Protein AF-A0A1G9VQW6-F1 (afdb_monomer)

pLDDT: mean 75.38, std 19.2, range [33.94, 96.19]

Solvent-accessible surface area (backbone atoms only — not comparable to full-atom values): 11565 Å² total; per-residue (Å²): 140,82,89,89,83,82,88,72,84,64,69,66,56,57,60,52,52,58,56,52,51,59,59,48,49,62,52,51,50,53,51,49,52,55,50,53,56,49,62,76,72,54,89,66,71,91,70,84,70,79,67,91,62,80,73,70,85,75,58,88,52,90,78,67,45,82,85,75,51,53,71,69,56,52,53,50,50,52,51,50,52,50,52,42,47,73,73,64,58,76,59,64,46,75,56,96,86,42,77,42,49,60,87,77,50,49,72,67,57,51,49,50,32,59,30,64,84,12,71,71,6,45,58,43,43,19,48,52,53,48,54,50,47,39,62,74,57,68,73,44,70,92,44,49,66,60,46,53,54,50,50,52,51,51,53,51,55,50,12,54,75,66,74,63,60,70,58,72,67,56,55,53,20,50,53,49,31,52,53,52,51,53,54,54,46,56,53,53,69,74,73,111

Secondary structure (DSSP, 8-state):
--------TTHHHHHHHHHHHHHHHHHHHHHHHHHHHHHHH--------------------TT--TTTS-HHHHHHHHHHHHHHHHTT---EEEETTEEEEGGG--HHHHHHHHSTTSTTSHHHHHHHHHHHHHHHHTT-GGGHHHHHHHHHHHHHHHHHHHTS---HHHHHHHHHHHHHHHHHHHHHHTT-

Sequence (192 aa):
MVKGIESSPFSGLQNAAAKAEEAGRGKLDKLREKTLESASAAGSGDKVSLGGEKRAGDVYKAEATRAEMSPQFMLLRDLVAKTLTEQGATFSLSINGEQKGIEDLSLEEAQALVADDGYFGVDQTSQRIVDFAIGLAGNDPSKLDEILAGVERGFQEAAQAFGGSLPDISYKTYDAIREKLDQWVAGFEKQE

Radius of gyration: 37.44 Å; Cα contacts (8 Å, |Δi|>4): 79; chains: 1; bounding box: 38×76×126 Å

Mean predicted aligned error: 18.02 Å

Structure (mmCIF, N/CA/C/O backbone):
data_AF-A0A1G9VQW6-F1
#
_entry.id   AF-A0A1G9VQW6-F1
#
loop_
_atom_site.group_PDB
_atom_site.id
_atom_site.type_symbol
_atom_site.label_atom_id
_atom_site.label_alt_id
_atom_site.label_comp_id
_atom_site.label_asym_id
_atom_site.label_entity_id
_atom_site.label_seq_id
_atom_site.pdbx_PDB_ins_code
_atom_site.Cartn_x
_atom_site.Cartn_y
_atom_site.Cartn_z
_atom_site.occupancy
_atom_site.B_iso_or_equiv
_atom_site.auth_seq_id
_atom_site.auth_comp_id
_atom_site.auth_asym_id
_atom_site.auth_atom_id
_atom_site.pdbx_PDB_model_num
ATOM 1 N N . MET A 1 1 ? 8.575 56.985 -94.736 1.00 38.84 1 MET A N 1
ATOM 2 C CA . MET A 1 1 ? 9.944 56.424 -94.858 1.00 38.84 1 MET A CA 1
ATOM 3 C C . MET A 1 1 ? 10.173 55.622 -93.581 1.00 38.84 1 MET A C 1
ATOM 5 O O . MET A 1 1 ? 9.997 56.227 -92.543 1.00 38.84 1 MET A O 1
ATOM 9 N N . VAL A 1 2 ? 10.422 54.311 -93.492 1.00 33.94 2 VAL A N 1
ATOM 10 C CA . VAL A 1 2 ? 11.030 53.248 -94.329 1.00 33.94 2 VAL A CA 1
ATOM 11 C C . VAL A 1 2 ? 10.509 51.909 -93.719 1.00 33.94 2 VAL A C 1
ATOM 13 O O . VAL A 1 2 ? 10.410 51.836 -92.503 1.00 33.94 2 VAL A O 1
ATOM 16 N N . LYS A 1 3 ? 9.858 50.982 -94.441 1.00 36.81 3 LYS A N 1
ATOM 17 C CA . LYS A 1 3 ? 10.362 49.771 -95.147 1.00 36.81 3 LYS A CA 1
ATOM 18 C C . LYS A 1 3 ? 11.104 48.718 -94.276 1.00 36.81 3 LYS A C 1
ATOM 20 O O . LYS A 1 3 ? 12.215 48.983 -93.846 1.00 36.81 3 LYS A O 1
ATOM 25 N N . GLY A 1 4 ? 10.561 47.489 -94.222 1.00 42.47 4 GLY A N 1
ATOM 26 C CA . GLY A 1 4 ? 11.332 46.237 -94.389 1.00 42.47 4 GLY A CA 1
ATOM 27 C C . GLY A 1 4 ? 11.535 45.289 -93.189 1.00 42.47 4 GLY A C 1
ATOM 28 O O . GLY A 1 4 ? 11.648 45.741 -92.058 1.00 42.47 4 GLY A O 1
ATOM 29 N N . ILE A 1 5 ? 11.709 43.997 -93.537 1.00 40.19 5 ILE A N 1
ATOM 30 C CA . ILE A 1 5 ? 12.132 42.795 -92.765 1.00 40.19 5 ILE A CA 1
ATOM 31 C C . ILE A 1 5 ? 10.956 41.984 -92.173 1.00 40.19 5 ILE A C 1
ATOM 33 O O . ILE A 1 5 ? 10.416 42.314 -91.126 1.00 40.19 5 ILE A O 1
ATOM 37 N N . GLU A 1 6 ? 10.329 41.071 -92.924 1.00 43.78 6 GLU A N 1
ATOM 38 C CA . GLU A 1 6 ? 10.720 39.667 -93.214 1.00 43.78 6 GLU A CA 1
ATOM 39 C C . GLU A 1 6 ? 10.831 38.722 -91.997 1.00 43.78 6 GLU A C 1
ATOM 41 O O . GLU A 1 6 ? 11.604 38.933 -91.071 1.00 43.78 6 GLU A O 1
ATOM 46 N N . SER A 1 7 ? 10.027 37.648 -92.074 1.00 54.88 7 SER A N 1
ATOM 47 C CA . SER A 1 7 ? 10.194 36.306 -91.488 1.00 54.88 7 SER A CA 1
ATOM 48 C C . SER A 1 7 ? 10.826 36.197 -90.093 1.00 54.88 7 SER A C 1
ATOM 50 O O . SER A 1 7 ? 12.043 36.119 -89.952 1.00 54.88 7 SER A O 1
ATOM 52 N N . SER A 1 8 ? 9.991 36.049 -89.059 1.00 44.94 8 SER A N 1
ATOM 53 C CA . SER A 1 8 ? 10.435 35.643 -87.718 1.00 44.94 8 SER A CA 1
ATOM 54 C C . SER A 1 8 ? 10.012 34.195 -87.400 1.00 44.94 8 SER A C 1
ATOM 56 O O . SER A 1 8 ? 8.889 33.801 -87.722 1.00 44.94 8 SER A O 1
ATOM 58 N N . PRO A 1 9 ? 10.876 33.395 -86.746 1.00 49.34 9 PRO A N 1
ATOM 59 C CA . PRO A 1 9 ? 10.818 31.925 -86.638 1.00 49.34 9 PRO A CA 1
ATOM 60 C C . PRO A 1 9 ? 9.728 31.385 -85.687 1.00 49.34 9 PRO A C 1
ATOM 62 O O . PRO A 1 9 ? 9.765 30.234 -85.255 1.00 49.34 9 PRO A O 1
ATOM 65 N N . PHE A 1 10 ? 8.737 32.206 -85.347 1.00 46.91 10 PHE A N 1
ATOM 66 C CA . PHE A 1 10 ? 7.807 31.960 -84.244 1.00 46.91 10 PHE A CA 1
ATOM 67 C C . PHE A 1 10 ? 6.620 31.042 -84.581 1.00 46.91 10 PHE A C 1
ATOM 69 O O . PHE A 1 10 ? 5.964 30.545 -83.670 1.00 46.91 10 PHE A O 1
ATOM 76 N N . SER A 1 11 ? 6.367 30.752 -85.862 1.00 52.62 11 SER A N 1
ATOM 77 C CA . SER A 1 11 ? 5.287 29.834 -86.274 1.00 52.62 11 SER A CA 1
ATOM 78 C C . SER A 1 11 ? 5.635 28.351 -86.033 1.00 52.62 11 SER A C 1
ATOM 80 O O . SER A 1 11 ? 4.774 27.548 -85.674 1.00 52.62 11 SER A O 1
ATOM 82 N N . GLY A 1 12 ? 6.920 27.979 -86.125 1.00 50.66 12 GLY A N 1
ATOM 83 C CA . GLY A 1 12 ? 7.375 26.603 -85.873 1.00 50.66 12 GLY A CA 1
ATOM 84 C C . GLY A 1 12 ? 7.326 26.183 -84.396 1.00 50.66 12 GLY A C 1
ATOM 85 O O . GLY A 1 12 ? 7.173 25.000 -84.098 1.00 50.66 12 GLY A O 1
ATOM 86 N N . LEU A 1 13 ? 7.403 27.144 -83.469 1.00 47.50 13 LEU A N 1
ATOM 87 C CA . LEU A 1 13 ? 7.396 26.893 -82.022 1.00 47.50 13 LEU A CA 1
ATOM 88 C C . LEU A 1 13 ? 5.986 26.660 -81.453 1.00 47.50 13 LEU A C 1
ATOM 90 O O . LEU A 1 13 ? 5.838 25.871 -80.522 1.00 47.50 13 LEU A O 1
ATOM 94 N N . GLN A 1 14 ? 4.941 27.265 -82.031 1.00 49.09 14 GLN A N 1
ATOM 95 C CA . GLN A 1 14 ? 3.559 27.057 -81.565 1.00 49.09 14 GLN A CA 1
ATOM 96 C C . GLN A 1 14 ? 3.025 25.656 -81.905 1.00 49.09 14 GLN A C 1
ATOM 98 O O . GLN A 1 14 ? 2.376 25.028 -81.070 1.00 49.09 14 GLN A O 1
ATOM 103 N N . ASN A 1 15 ? 3.373 25.112 -83.076 1.00 55.84 15 ASN A N 1
ATOM 104 C CA . ASN A 1 15 ? 2.959 23.758 -83.466 1.00 55.84 15 ASN A CA 1
ATOM 105 C C . ASN A 1 15 ? 3.714 22.646 -82.712 1.00 55.84 15 ASN A C 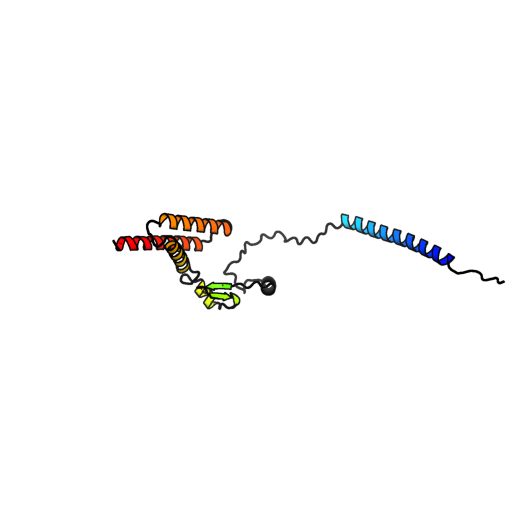1
ATOM 107 O O . ASN A 1 15 ? 3.168 21.563 -82.503 1.00 55.84 15 ASN A O 1
ATOM 111 N N . ALA A 1 16 ? 4.949 22.899 -82.262 1.00 51.94 16 ALA A N 1
ATOM 112 C CA . ALA A 1 16 ? 5.712 21.948 -81.449 1.00 51.94 16 ALA A CA 1
ATOM 113 C C . ALA A 1 16 ? 5.183 21.849 -80.004 1.00 51.94 16 ALA A C 1
ATOM 115 O O . ALA A 1 16 ? 5.136 20.753 -79.445 1.00 51.94 16 ALA A O 1
ATOM 116 N N . ALA A 1 17 ? 4.729 22.965 -79.420 1.00 51.84 17 ALA A N 1
ATOM 117 C CA . ALA A 1 17 ? 4.166 22.995 -78.068 1.00 51.84 17 ALA A CA 1
ATOM 118 C C . ALA A 1 17 ? 2.806 22.275 -77.979 1.00 51.84 17 ALA A C 1
ATOM 120 O O . ALA A 1 17 ? 2.582 21.500 -77.051 1.00 51.84 17 ALA A O 1
ATOM 121 N N . ALA A 1 18 ? 1.937 22.439 -78.985 1.00 55.50 18 ALA A N 1
ATOM 122 C CA . ALA A 1 18 ? 0.648 21.744 -79.047 1.00 55.50 18 ALA A CA 1
ATOM 123 C C . ALA A 1 18 ? 0.805 20.213 -79.176 1.00 55.50 18 ALA A C 1
ATOM 125 O O . ALA A 1 18 ? 0.090 19.452 -78.526 1.00 55.50 18 ALA A O 1
ATOM 126 N N . LYS A 1 19 ? 1.801 19.749 -79.947 1.00 55.16 19 LYS A N 1
ATOM 127 C CA . LYS A 1 19 ? 2.089 18.315 -80.132 1.00 55.16 19 LYS A CA 1
ATOM 128 C C . LYS A 1 19 ? 2.752 17.665 -78.903 1.00 55.16 19 LYS A C 1
ATOM 130 O O . LYS A 1 19 ? 2.635 16.456 -78.709 1.00 55.16 19 LYS A O 1
ATOM 135 N N . ALA A 1 20 ? 3.428 18.454 -78.063 1.00 53.22 20 ALA A N 1
ATOM 136 C CA . ALA A 1 20 ? 4.019 17.996 -76.803 1.00 53.22 20 ALA A CA 1
ATOM 137 C C . ALA A 1 20 ? 2.983 17.875 -75.661 1.00 53.22 20 ALA A C 1
ATOM 139 O O . ALA A 1 20 ? 3.094 16.966 -74.838 1.00 53.22 20 ALA A O 1
ATOM 140 N N . GLU A 1 21 ? 1.946 18.722 -75.644 1.00 52.06 21 GLU A N 1
ATOM 141 C CA . GLU A 1 21 ? 0.818 18.638 -74.694 1.00 52.06 21 GLU A CA 1
ATOM 142 C C . GLU A 1 21 ? -0.062 17.392 -74.921 1.00 52.06 21 GLU A C 1
ATOM 144 O O . GLU A 1 21 ? -0.434 16.709 -73.963 1.00 52.06 21 GLU A O 1
ATOM 149 N N . GLU A 1 22 ? -0.361 17.046 -76.178 1.00 54.56 22 GLU A N 1
ATOM 150 C CA . GLU A 1 22 ? -1.188 15.876 -76.523 1.00 54.56 22 GLU A CA 1
ATOM 151 C C . GLU A 1 22 ? -0.470 14.548 -76.202 1.00 54.56 22 GLU A C 1
ATOM 153 O O . GLU A 1 22 ? -1.056 13.626 -75.628 1.00 54.56 22 GLU A O 1
ATOM 158 N N . ALA A 1 23 ? 0.841 14.480 -76.470 1.00 54.44 23 ALA A N 1
ATOM 159 C CA . ALA A 1 23 ? 1.678 13.329 -76.125 1.00 54.44 23 ALA A CA 1
ATOM 160 C C . ALA A 1 23 ? 1.899 13.173 -74.605 1.00 54.44 23 ALA A C 1
ATOM 162 O O . ALA A 1 23 ? 2.101 12.054 -74.123 1.00 54.44 23 ALA A O 1
ATOM 163 N N . GLY A 1 24 ? 1.845 14.271 -73.840 1.00 55.22 24 GLY A N 1
ATOM 164 C CA . GLY A 1 24 ? 1.932 14.269 -72.377 1.00 55.22 24 GLY A CA 1
ATOM 165 C C . GLY A 1 24 ? 0.657 13.760 -71.699 1.00 55.22 24 GLY A C 1
ATOM 166 O O . GLY A 1 24 ? 0.738 12.919 -70.799 1.00 55.22 24 GLY A O 1
ATOM 167 N N . ARG A 1 25 ? -0.523 14.190 -72.171 1.00 56.72 25 ARG A N 1
ATOM 168 C CA . ARG A 1 25 ? -1.828 13.755 -71.634 1.00 56.72 25 ARG A CA 1
ATOM 169 C C . ARG A 1 25 ? -2.080 12.258 -71.828 1.00 56.72 25 ARG A C 1
ATOM 171 O O . ARG A 1 25 ? -2.400 11.575 -70.860 1.00 56.72 25 ARG A O 1
ATOM 178 N N . GLY A 1 26 ? -1.816 11.711 -73.018 1.00 58.28 26 GLY A N 1
ATOM 179 C CA . GLY A 1 26 ? -1.997 10.272 -73.275 1.00 58.28 26 GLY A CA 1
ATOM 180 C C . GLY A 1 26 ? -1.055 9.364 -72.467 1.00 58.28 26 GLY A C 1
ATOM 181 O O . GLY A 1 26 ? -1.370 8.203 -72.207 1.00 58.28 26 GLY A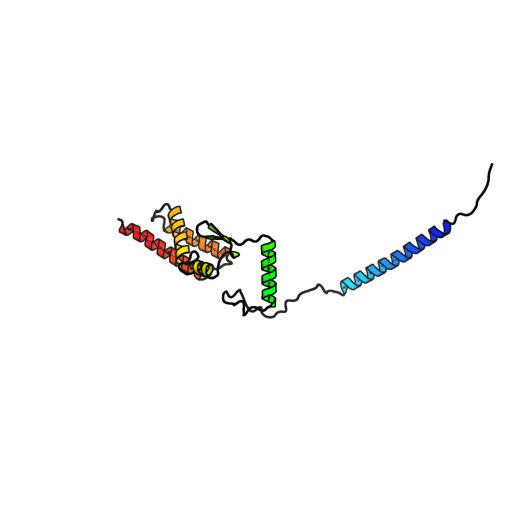 O 1
ATOM 182 N N . LYS A 1 27 ? 0.102 9.885 -72.037 1.00 60.03 27 LYS A N 1
ATOM 183 C CA . LYS A 1 27 ? 1.057 9.161 -71.184 1.00 60.03 27 LYS A CA 1
ATOM 184 C C . LYS A 1 27 ? 0.643 9.206 -69.710 1.00 60.03 27 LYS A C 1
ATOM 186 O O . LYS A 1 27 ? 0.847 8.221 -69.006 1.00 60.03 27 LYS A O 1
ATOM 191 N N . LEU A 1 28 ? 0.027 10.306 -69.271 1.00 52.75 28 LEU A N 1
ATOM 192 C CA . LEU A 1 28 ? -0.488 10.483 -67.913 1.00 52.75 28 LEU A CA 1
ATOM 193 C C . LEU A 1 28 ? -1.784 9.688 -67.672 1.00 52.75 28 LEU A C 1
ATOM 195 O O . LEU A 1 28 ? -1.921 9.082 -66.612 1.00 52.75 28 LEU A O 1
ATOM 199 N N . ASP A 1 29 ? -2.672 9.598 -68.668 1.00 61.00 29 ASP A N 1
ATOM 200 C CA . ASP A 1 29 ? -3.884 8.767 -68.586 1.00 61.00 29 ASP A CA 1
ATOM 201 C C . ASP A 1 29 ? -3.557 7.267 -68.596 1.00 61.00 29 ASP A C 1
ATOM 203 O O . ASP A 1 29 ? -4.087 6.528 -67.770 1.00 61.00 29 ASP A O 1
ATOM 207 N N . LYS A 1 30 ? -2.580 6.818 -69.401 1.00 60.56 30 LYS A N 1
ATOM 208 C CA . LYS A 1 30 ? -2.079 5.428 -69.344 1.00 60.56 30 LYS A CA 1
ATOM 209 C C . LYS A 1 30 ? -1.378 5.091 -68.025 1.00 60.56 30 LYS A C 1
ATOM 211 O O . LYS A 1 30 ? -1.426 3.949 -67.577 1.00 60.56 30 LYS A O 1
ATOM 216 N N . LEU A 1 31 ? -0.719 6.067 -67.394 1.00 57.22 31 LEU A N 1
ATOM 217 C CA . LEU A 1 31 ? -0.150 5.918 -66.050 1.00 57.22 31 LEU A CA 1
ATOM 218 C C . LEU A 1 31 ? -1.255 5.829 -64.988 1.00 57.22 31 LEU A C 1
ATOM 220 O O . LEU A 1 31 ? -1.147 4.999 -64.089 1.00 57.22 31 LEU A O 1
ATOM 224 N N . ARG A 1 32 ? -2.336 6.607 -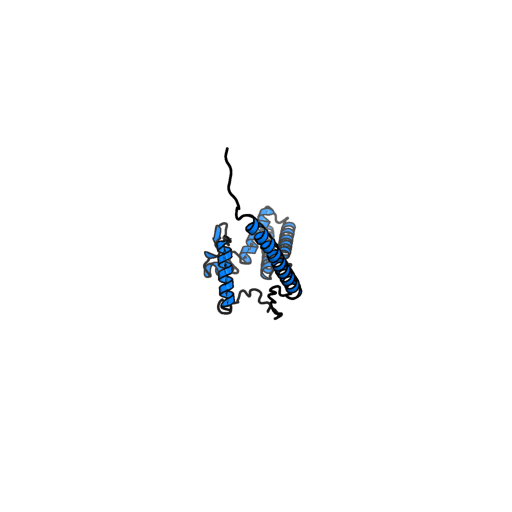65.110 1.00 55.31 32 ARG A N 1
ATOM 225 C CA . ARG A 1 32 ? -3.503 6.551 -64.214 1.00 55.31 32 ARG A CA 1
ATOM 226 C C . ARG A 1 32 ? -4.305 5.258 -64.351 1.00 55.31 32 ARG A C 1
ATOM 228 O O . ARG A 1 32 ? -4.640 4.671 -63.329 1.00 55.31 32 ARG A O 1
ATOM 235 N N . GLU A 1 33 ? -4.544 4.784 -65.570 1.00 55.88 33 GLU A N 1
ATOM 236 C CA . GLU A 1 33 ? -5.245 3.521 -65.840 1.00 55.88 33 GLU A CA 1
ATOM 237 C C . GLU A 1 33 ? -4.439 2.320 -65.317 1.00 55.88 33 GLU A C 1
ATOM 239 O O . GLU A 1 33 ? -4.964 1.503 -64.563 1.00 55.88 33 GLU A O 1
ATOM 244 N N . LYS A 1 34 ? -3.115 2.307 -65.546 1.00 55.97 34 LYS A N 1
ATOM 245 C CA . LYS A 1 34 ? -2.203 1.305 -64.967 1.00 55.97 34 LYS A CA 1
ATOM 246 C C . LYS A 1 34 ? -2.151 1.358 -63.434 1.00 55.97 34 LYS A C 1
ATOM 248 O O . LYS A 1 34 ? -1.974 0.324 -62.795 1.00 55.97 34 LYS A O 1
ATOM 253 N N . THR A 1 35 ? -2.313 2.538 -62.829 1.00 49.19 35 THR A N 1
ATOM 254 C CA . THR A 1 35 ? -2.357 2.701 -61.361 1.00 49.19 35 THR A CA 1
ATOM 255 C C . THR A 1 35 ? -3.708 2.260 -60.777 1.00 49.19 35 THR A C 1
ATOM 257 O O . THR A 1 35 ? -3.740 1.732 -59.669 1.00 49.19 35 THR A O 1
ATOM 260 N N . LEU A 1 36 ? -4.810 2.400 -61.524 1.00 49.69 36 LEU A N 1
ATOM 261 C CA . LEU A 1 36 ? -6.155 1.974 -61.113 1.00 49.69 36 LEU A CA 1
ATOM 262 C C . LEU A 1 36 ? -6.383 0.460 -61.271 1.00 49.69 36 LEU A C 1
ATOM 264 O O . LEU A 1 36 ? -6.957 -0.148 -60.369 1.00 49.69 36 LEU A O 1
ATOM 268 N N . GLU A 1 37 ? -5.867 -0.184 -62.325 1.00 46.97 37 GLU A N 1
ATOM 269 C CA . GLU A 1 37 ? -5.892 -1.656 -62.430 1.00 46.97 37 GLU A CA 1
ATOM 270 C C . GLU A 1 37 ? -5.018 -2.315 -61.348 1.00 46.97 37 GLU A C 1
ATOM 272 O O . GLU A 1 37 ? -5.449 -3.267 -60.692 1.00 46.97 37 GLU A O 1
ATOM 277 N N . SER A 1 38 ? -3.836 -1.749 -61.068 1.00 46.53 38 SER A N 1
ATOM 278 C CA . SER A 1 38 ? -2.921 -2.252 -60.027 1.00 46.53 38 SER A CA 1
ATOM 279 C C . SER A 1 38 ? -3.463 -2.069 -58.602 1.00 46.53 38 SER A C 1
ATOM 281 O O . SER A 1 38 ? -3.099 -2.832 -57.711 1.00 46.53 38 SER A O 1
ATOM 28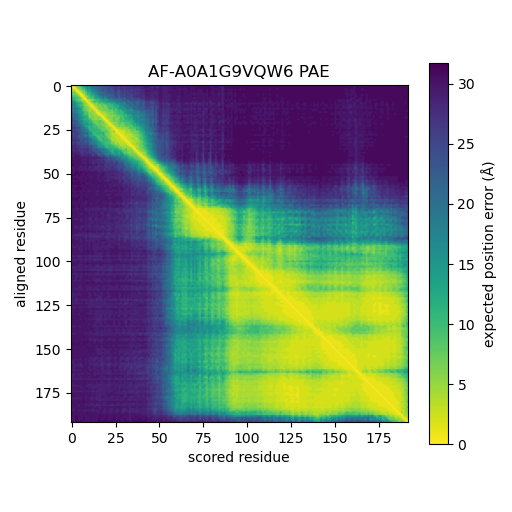3 N N . ALA A 1 39 ? -4.362 -1.103 -58.380 1.00 46.06 39 ALA A N 1
ATOM 284 C CA . ALA A 1 39 ? -5.027 -0.887 -57.092 1.00 46.06 39 ALA A CA 1
ATOM 285 C C . ALA A 1 39 ? -6.171 -1.885 -56.821 1.00 46.06 39 ALA A C 1
ATOM 287 O O . ALA A 1 39 ? -6.537 -2.085 -55.666 1.00 46.06 39 ALA A O 1
ATOM 288 N N . SER A 1 40 ? -6.710 -2.545 -57.855 1.00 43.38 40 SER A N 1
ATOM 289 C CA . SER A 1 40 ? -7.757 -3.572 -57.702 1.00 43.38 40 SER A CA 1
ATOM 290 C C . SER A 1 40 ? -7.224 -5.013 -57.672 1.00 43.38 40 SER A C 1
ATOM 292 O O . SER A 1 40 ? -7.941 -5.914 -57.242 1.00 43.38 40 SER A O 1
ATOM 294 N N . ALA A 1 41 ? -5.95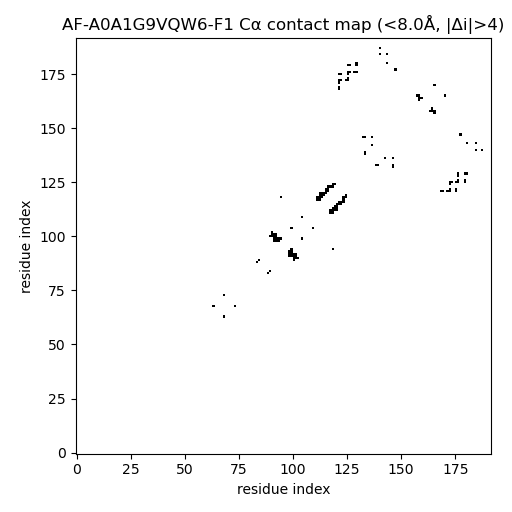7 -5.231 -58.051 1.00 49.03 41 ALA A N 1
ATOM 295 C CA . ALA A 1 41 ? -5.300 -6.543 -58.021 1.00 49.03 41 ALA A CA 1
ATOM 296 C C . ALA A 1 41 ? -4.219 -6.696 -56.928 1.00 49.03 41 ALA A C 1
ATOM 298 O O . ALA A 1 41 ? -3.785 -7.813 -56.655 1.00 49.03 41 ALA A O 1
ATOM 299 N N . ALA A 1 42 ? -3.804 -5.615 -56.258 1.00 44.66 42 ALA A N 1
ATOM 300 C CA . ALA A 1 42 ? -2.849 -5.663 -55.150 1.00 44.66 42 ALA A CA 1
ATOM 301 C C . ALA A 1 42 ? -3.532 -5.332 -53.817 1.00 44.66 42 ALA A C 1
ATOM 303 O O . ALA A 1 42 ? -3.233 -4.339 -53.156 1.00 44.66 42 ALA A O 1
ATOM 304 N N . GLY A 1 43 ? -4.431 -6.217 -53.387 1.00 48.03 43 GLY A N 1
ATOM 305 C CA . GLY A 1 43 ? -4.852 -6.321 -51.990 1.00 48.03 43 GLY A CA 1
ATOM 306 C C . GLY A 1 43 ? -3.718 -6.862 -51.117 1.00 48.03 43 GLY A C 1
ATOM 307 O O . GLY A 1 43 ? -3.864 -7.905 -50.494 1.00 48.03 43 GLY A O 1
ATOM 308 N N . SER A 1 44 ? -2.579 -6.176 -51.092 1.00 56.53 44 SER A N 1
ATOM 309 C CA . SER A 1 44 ? -1.478 -6.438 -50.170 1.00 56.53 44 SER A CA 1
ATOM 310 C C . SER A 1 44 ? -1.251 -5.178 -49.352 1.00 56.53 44 SER A C 1
ATOM 312 O O . SER A 1 44 ? -0.222 -4.517 -49.454 1.00 56.53 44 SER A O 1
ATOM 314 N N . GLY A 1 45 ? -2.247 -4.835 -48.532 1.00 42.50 45 GLY A N 1
ATOM 315 C CA . GLY A 1 45 ? -1.919 -4.137 -47.296 1.00 42.50 45 GLY A CA 1
ATOM 316 C C . GLY A 1 45 ? -0.896 -5.001 -46.569 1.00 42.50 45 GLY A C 1
ATOM 317 O O . GLY A 1 45 ? -1.077 -6.219 -46.517 1.00 42.50 45 GLY A O 1
ATOM 318 N N . ASP A 1 46 ? 0.184 -4.394 -46.088 1.00 45.75 46 ASP A N 1
ATOM 319 C CA . ASP A 1 46 ? 1.179 -5.064 -45.257 1.00 45.75 46 ASP A CA 1
ATOM 320 C C . ASP A 1 46 ? 0.493 -5.524 -43.966 1.00 45.75 46 ASP A C 1
ATOM 322 O O . ASP A 1 46 ? 0.404 -4.818 -42.962 1.00 45.75 46 ASP A O 1
ATOM 326 N N . LYS A 1 47 ? -0.158 -6.683 -44.048 1.00 49.31 47 LYS A N 1
ATOM 327 C CA . LYS A 1 47 ? -0.781 -7.341 -42.919 1.00 49.31 47 LYS A CA 1
ATOM 328 C C . LYS A 1 47 ? 0.318 -8.168 -42.294 1.00 49.31 47 LYS A C 1
ATOM 330 O O . LYS A 1 47 ? 0.547 -9.308 -42.692 1.00 49.31 47 LYS A O 1
ATOM 335 N N . VAL A 1 48 ? 0.960 -7.597 -41.283 1.00 56.28 48 VAL A N 1
ATOM 336 C CA . VAL A 1 48 ? 1.699 -8.380 -40.297 1.00 56.28 48 VAL A CA 1
ATOM 337 C C . VAL A 1 48 ? 0.704 -9.299 -39.591 1.00 56.28 48 VAL A C 1
ATOM 339 O O . VAL A 1 48 ? 0.061 -8.956 -38.602 1.00 56.28 48 VAL A O 1
ATOM 342 N N . SER A 1 49 ? 0.499 -10.480 -40.164 1.00 57.38 49 SER A N 1
ATOM 343 C CA . SER A 1 49 ? -0.255 -11.534 -39.511 1.00 57.38 49 SER A CA 1
ATOM 344 C C . SER A 1 49 ? 0.635 -12.078 -38.402 1.00 57.38 49 SER A C 1
ATOM 346 O O . SER A 1 49 ? 1.565 -12.837 -38.667 1.00 57.38 49 SER A O 1
ATOM 348 N N . LEU A 1 50 ? 0.358 -11.691 -37.155 1.00 53.59 50 LEU A N 1
ATOM 349 C CA . LEU A 1 50 ? 0.819 -12.451 -35.998 1.00 53.59 50 LEU A CA 1
ATOM 350 C C . LEU A 1 50 ? 0.115 -13.804 -36.096 1.00 53.59 50 LEU A C 1
ATOM 352 O O . LEU A 1 50 ? -1.058 -13.926 -35.744 1.00 53.59 50 LEU A O 1
ATOM 356 N N . GLY A 1 51 ? 0.803 -14.765 -36.718 1.00 46.47 51 GLY A N 1
ATOM 357 C CA . GLY A 1 51 ? 0.328 -16.126 -36.904 1.00 46.47 51 GLY A CA 1
ATOM 358 C C . GLY A 1 51 ? -0.265 -16.646 -35.603 1.00 46.47 51 GLY A C 1
ATOM 359 O O . GLY A 1 51 ? 0.254 -16.364 -34.524 1.00 46.47 51 GLY A O 1
ATOM 360 N N . GLY A 1 52 ? -1.390 -17.351 -35.726 1.00 55.00 52 GLY A N 1
ATOM 361 C CA . GLY A 1 52 ? -2.128 -17.957 -34.625 1.00 55.00 52 GLY A CA 1
ATOM 362 C C . GLY A 1 52 ? -1.365 -19.105 -33.975 1.00 55.00 52 GLY A C 1
ATOM 363 O O . GLY A 1 52 ? -1.859 -20.226 -33.920 1.00 55.00 52 GLY A O 1
ATOM 364 N N . GLU A 1 53 ? -0.172 -18.830 -33.468 1.00 54.19 53 GLU A N 1
ATOM 365 C CA . GLU A 1 53 ? 0.371 -19.594 -32.370 1.00 54.19 53 GLU A CA 1
ATOM 366 C C . GLU A 1 53 ? -0.359 -19.103 -31.127 1.00 54.19 53 GLU A C 1
ATOM 368 O O . GLU A 1 53 ? -0.497 -17.895 -30.903 1.00 54.19 53 GLU A O 1
ATOM 373 N N . LYS A 1 54 ? -0.920 -20.038 -30.355 1.00 49.41 54 LYS A N 1
ATOM 374 C CA . LYS A 1 54 ? -1.501 -19.715 -29.055 1.00 49.41 54 LYS A CA 1
ATOM 375 C C . LYS A 1 54 ? -0.432 -18.929 -28.317 1.00 49.41 54 LYS A C 1
ATOM 377 O O . LYS A 1 54 ? 0.609 -19.498 -28.008 1.00 49.41 54 LYS A O 1
ATOM 382 N N . ARG A 1 55 ? -0.672 -17.634 -28.085 1.00 49.81 55 ARG A N 1
ATOM 383 C CA . ARG A 1 55 ? 0.161 -16.856 -27.178 1.00 49.81 55 ARG A CA 1
ATOM 384 C C . ARG A 1 55 ? 0.170 -17.673 -25.904 1.00 49.81 55 ARG A C 1
ATOM 386 O O . ARG A 1 55 ? -0.879 -17.818 -25.271 1.00 49.81 55 ARG A O 1
ATOM 393 N N . ALA A 1 56 ? 1.310 -18.291 -25.598 1.00 46.81 56 ALA A N 1
ATOM 394 C CA . ALA A 1 56 ? 1.554 -18.740 -24.251 1.00 46.81 56 ALA A CA 1
ATOM 395 C C . ALA A 1 56 ? 1.163 -17.542 -23.394 1.00 46.81 56 ALA A C 1
ATOM 397 O O . ALA A 1 56 ? 1.515 -16.402 -23.718 1.00 46.81 56 ALA A O 1
ATOM 398 N N . GLY A 1 57 ? 0.302 -17.780 -22.411 1.00 45.66 57 GLY A N 1
ATOM 399 C CA . GLY A 1 57 ? -0.065 -16.785 -21.420 1.00 45.66 57 GLY A CA 1
ATOM 400 C C . GLY A 1 57 ? 1.149 -16.462 -20.558 1.00 45.66 57 GLY A C 1
ATOM 401 O O . GLY A 1 57 ? 1.088 -16.585 -19.344 1.00 45.66 57 GLY A O 1
ATOM 402 N N . ASP A 1 58 ? 2.257 -16.072 -21.180 1.00 50.41 58 ASP A N 1
ATOM 403 C CA . ASP A 1 58 ? 3.386 -15.420 -20.562 1.00 50.41 58 ASP A CA 1
ATOM 404 C C . ASP A 1 58 ? 2.966 -13.960 -20.381 1.00 50.41 58 ASP A C 1
ATOM 406 O O . ASP A 1 58 ? 3.484 -13.014 -20.970 1.00 50.41 58 ASP A O 1
ATOM 410 N N . VAL A 1 59 ? 1.943 -13.804 -19.538 1.00 44.84 59 VAL A N 1
ATOM 411 C CA . VAL A 1 59 ? 1.876 -12.694 -18.596 1.00 44.84 59 VAL A CA 1
ATOM 412 C C . VAL A 1 59 ? 3.270 -12.581 -17.982 1.00 44.84 59 VAL A C 1
ATOM 414 O O . VAL A 1 59 ? 3.912 -13.612 -17.770 1.00 44.84 59 VAL A O 1
ATOM 417 N N . TYR A 1 60 ? 3.749 -11.361 -17.728 1.00 46.12 60 TYR A N 1
ATOM 418 C CA . TYR A 1 60 ? 4.980 -11.146 -16.968 1.00 46.12 60 TYR A CA 1
ATOM 419 C C . TYR A 1 60 ? 4.987 -12.075 -15.747 1.00 46.12 60 TYR A C 1
ATOM 421 O O . TYR A 1 60 ? 4.273 -11.841 -14.776 1.00 46.12 60 TYR A O 1
ATOM 429 N N . LYS A 1 61 ? 5.766 -13.157 -15.819 1.00 48.38 61 LYS A N 1
ATOM 430 C CA . LYS A 1 61 ? 6.079 -13.978 -14.660 1.00 48.38 61 LYS A CA 1
ATOM 431 C C . LYS A 1 61 ? 7.166 -13.202 -13.952 1.00 48.38 61 LYS A C 1
ATOM 433 O O . LYS A 1 61 ? 8.227 -12.985 -14.533 1.00 48.38 61 LYS A O 1
ATOM 438 N N . ALA A 1 62 ? 6.878 -12.713 -12.752 1.00 51.16 62 ALA A N 1
ATOM 439 C CA . ALA A 1 62 ? 7.832 -11.935 -11.965 1.00 51.16 62 ALA A CA 1
ATOM 440 C C . ALA A 1 62 ? 9.153 -12.704 -11.741 1.00 51.16 62 ALA A C 1
ATOM 442 O O . ALA A 1 62 ? 10.199 -12.090 -11.551 1.00 51.16 62 ALA A O 1
ATOM 443 N N . GLU A 1 63 ? 9.113 -14.037 -11.845 1.00 53.09 63 GLU A N 1
ATOM 444 C CA . GLU A 1 63 ? 10.273 -14.929 -11.790 1.00 53.09 63 GLU A CA 1
ATOM 445 C C . GLU A 1 63 ? 11.009 -15.169 -13.122 1.00 53.09 63 GLU A C 1
ATOM 447 O O . GLU A 1 63 ? 12.055 -15.814 -13.097 1.00 53.09 63 GLU A O 1
ATOM 452 N N . ALA A 1 64 ? 10.530 -14.664 -14.268 1.00 57.56 64 ALA A N 1
ATOM 453 C CA . ALA A 1 64 ? 11.243 -14.817 -15.538 1.00 57.56 64 ALA A CA 1
ATOM 454 C C . ALA A 1 64 ? 12.574 -14.063 -15.466 1.00 57.56 64 ALA A C 1
ATOM 456 O O . ALA A 1 64 ? 12.644 -12.830 -15.548 1.00 57.56 64 ALA A O 1
ATOM 457 N N . THR A 1 65 ? 13.654 -14.812 -15.284 1.00 59.72 65 THR A N 1
ATOM 458 C CA . THR A 1 65 ? 14.974 -14.216 -15.122 1.00 59.72 65 THR A CA 1
ATOM 459 C C . THR A 1 65 ? 15.420 -13.605 -16.447 1.00 59.72 65 THR A C 1
ATOM 461 O O . THR A 1 65 ? 15.080 -14.075 -17.533 1.00 59.72 65 THR A O 1
ATOM 464 N N . ARG A 1 66 ? 16.253 -12.559 -16.391 1.00 60.72 66 ARG A N 1
ATOM 465 C CA . ARG A 1 66 ? 16.867 -11.950 -17.588 1.00 60.72 66 ARG A CA 1
ATOM 466 C C . ARG A 1 66 ? 17.555 -12.980 -18.500 1.00 60.72 66 ARG A C 1
ATOM 468 O O . ARG A 1 66 ? 17.689 -12.731 -19.692 1.00 60.72 66 ARG A O 1
ATOM 475 N N . ALA A 1 67 ? 17.976 -14.112 -17.936 1.00 62.44 67 ALA A N 1
ATOM 476 C CA . ALA A 1 67 ? 18.592 -15.228 -18.641 1.00 62.44 67 ALA A CA 1
ATOM 477 C C . ALA A 1 67 ? 17.600 -16.077 -19.463 1.00 62.44 67 ALA A C 1
ATOM 479 O O . ALA A 1 67 ? 18.005 -16.674 -20.457 1.00 62.44 67 ALA A O 1
ATOM 480 N N . GLU A 1 68 ? 16.322 -16.122 -19.084 1.00 65.88 68 GLU A N 1
ATOM 481 C CA . GLU A 1 68 ? 15.268 -16.870 -19.791 1.00 65.88 68 GLU A CA 1
ATOM 482 C C . GLU A 1 68 ? 14.633 -16.056 -20.928 1.00 65.88 68 GLU A C 1
ATOM 484 O O . GLU A 1 68 ? 13.995 -16.607 -21.826 1.00 65.88 68 GLU A O 1
ATOM 489 N N . MET A 1 69 ? 14.822 -14.735 -20.922 1.00 73.94 69 MET A N 1
ATOM 490 C CA . MET A 1 69 ? 14.295 -13.848 -21.953 1.00 73.94 69 MET A CA 1
ATOM 491 C C . MET A 1 69 ? 15.160 -13.880 -23.217 1.00 73.94 69 MET A C 1
ATOM 493 O O . MET A 1 69 ? 16.374 -13.690 -23.180 1.00 73.94 69 MET A O 1
ATOM 497 N N . SER A 1 70 ? 14.522 -14.079 -24.374 1.00 80.62 70 SER A N 1
ATOM 498 C CA . SER A 1 70 ? 15.234 -14.111 -25.658 1.00 80.62 70 SER A CA 1
ATOM 499 C C . SER A 1 70 ? 16.002 -12.797 -25.937 1.00 80.62 70 SER A C 1
ATOM 501 O O . SER A 1 70 ? 15.503 -11.715 -25.610 1.00 80.62 70 SER A O 1
ATOM 503 N N . PRO A 1 71 ? 17.169 -12.838 -26.613 1.00 84.00 71 PRO A N 1
ATOM 504 C CA . PRO A 1 71 ? 17.967 -11.636 -26.897 1.00 84.00 71 PRO A CA 1
ATOM 505 C C . PRO A 1 71 ? 17.201 -10.538 -27.657 1.00 84.00 71 PRO A C 1
ATOM 507 O O . PRO A 1 71 ? 17.401 -9.349 -27.423 1.00 84.00 71 PRO A O 1
ATOM 510 N N . GLN A 1 72 ? 16.283 -10.944 -28.537 1.00 83.44 72 GLN A N 1
ATOM 511 C CA . GLN A 1 72 ? 15.393 -10.055 -29.289 1.00 83.44 72 GLN A CA 1
ATOM 512 C C . GLN A 1 72 ? 14.381 -9.318 -28.397 1.00 83.44 72 GLN A C 1
ATOM 514 O O . GLN A 1 72 ? 14.164 -8.121 -28.581 1.00 83.44 72 GLN A O 1
ATOM 519 N N . PHE A 1 73 ? 13.842 -9.986 -27.372 1.00 84.12 73 PHE A N 1
ATOM 520 C CA . PHE A 1 73 ? 12.986 -9.340 -26.376 1.00 84.12 73 PHE A CA 1
ATOM 521 C C . PHE A 1 73 ? 13.767 -8.332 -25.528 1.00 84.12 73 PHE A C 1
ATOM 523 O O . PHE A 1 73 ? 13.282 -7.233 -25.278 1.00 84.12 73 PHE A O 1
ATOM 530 N N . MET A 1 74 ? 14.997 -8.672 -25.134 1.00 83.94 74 MET A N 1
ATOM 531 C CA . MET A 1 74 ? 15.856 -7.773 -24.359 1.00 83.94 74 MET A CA 1
ATOM 532 C C . MET A 1 74 ? 16.168 -6.478 -25.115 1.00 83.94 74 MET A C 1
ATOM 534 O O . MET A 1 74 ? 16.041 -5.399 -24.543 1.00 83.94 74 MET A O 1
ATOM 538 N N . LEU A 1 75 ? 16.492 -6.573 -26.409 1.00 89.19 75 LEU A N 1
ATOM 539 C CA . LEU A 1 75 ? 16.714 -5.402 -27.260 1.00 89.19 75 LEU A CA 1
ATOM 540 C C . LEU A 1 75 ? 15.455 -4.534 -27.378 1.00 89.19 75 LEU A C 1
ATOM 542 O O . LEU A 1 75 ? 15.537 -3.314 -27.243 1.00 89.19 75 LEU A O 1
ATOM 546 N N . LEU A 1 76 ? 14.296 -5.157 -27.620 1.00 91.06 76 LEU A N 1
ATOM 547 C CA . LEU A 1 76 ? 13.021 -4.445 -27.710 1.00 91.06 76 LEU A CA 1
ATOM 548 C C . LEU A 1 76 ? 12.697 -3.731 -26.395 1.00 91.06 76 LEU A C 1
ATOM 550 O O . LEU A 1 76 ? 12.357 -2.553 -26.408 1.00 91.06 76 LEU A O 1
ATOM 554 N N . ARG A 1 77 ? 12.839 -4.426 -25.263 1.00 86.75 77 ARG A N 1
ATOM 555 C CA . ARG A 1 77 ? 12.608 -3.874 -23.926 1.00 86.75 77 ARG A CA 1
ATOM 556 C C . ARG A 1 77 ? 13.519 -2.683 -23.657 1.00 86.75 77 ARG A C 1
ATOM 558 O O . ARG A 1 77 ? 13.035 -1.660 -23.190 1.00 86.75 77 ARG A O 1
ATOM 565 N N . ASP A 1 78 ? 14.808 -2.803 -23.964 1.00 87.25 78 ASP A N 1
ATOM 566 C CA . ASP A 1 78 ? 15.783 -1.742 -23.712 1.00 87.25 78 ASP A CA 1
ATOM 567 C C . ASP A 1 78 ? 15.526 -0.524 -24.621 1.00 87.25 78 ASP A C 1
ATOM 569 O O . ASP A 1 78 ? 15.619 0.613 -24.157 1.00 87.25 78 ASP A O 1
ATOM 573 N N . LEU A 1 79 ? 15.120 -0.734 -25.881 1.00 90.56 79 LEU A N 1
ATOM 574 C CA . LEU A 1 79 ? 14.692 0.347 -26.775 1.00 90.56 79 LEU A CA 1
ATOM 575 C C . LEU A 1 79 ? 13.434 1.042 -26.246 1.00 90.56 79 LEU A C 1
ATOM 577 O O . LEU A 1 79 ? 13.408 2.265 -26.165 1.00 90.56 79 LEU A O 1
ATOM 581 N N . VAL A 1 80 ? 12.406 0.278 -25.868 1.00 88.62 80 VAL A N 1
ATOM 582 C CA . VAL A 1 80 ? 11.149 0.831 -25.345 1.00 88.62 80 VAL A CA 1
ATOM 583 C C . VAL A 1 80 ? 11.405 1.599 -24.053 1.00 88.62 80 VAL A C 1
ATOM 585 O O . VAL A 1 80 ? 11.000 2.754 -23.955 1.00 88.62 80 VAL A O 1
ATOM 588 N N . ALA A 1 81 ? 12.138 1.011 -23.105 1.00 83.12 81 ALA A N 1
ATOM 589 C CA . ALA A 1 81 ? 12.518 1.672 -21.861 1.00 83.12 81 ALA A CA 1
ATOM 590 C C . ALA A 1 81 ? 13.243 2.993 -22.148 1.00 83.12 81 ALA A C 1
ATOM 592 O O . ALA A 1 81 ? 12.817 4.038 -21.666 1.00 83.12 81 ALA A O 1
ATOM 593 N N . LYS A 1 82 ? 14.249 2.975 -23.032 1.00 84.75 82 LYS A N 1
ATOM 594 C CA . LYS A 1 82 ? 14.970 4.183 -23.444 1.00 84.75 82 LYS A CA 1
ATOM 595 C C . LYS A 1 82 ? 14.046 5.229 -24.071 1.00 84.75 82 LYS A C 1
ATOM 597 O O . LYS A 1 82 ? 14.144 6.395 -23.714 1.00 84.75 82 LYS A O 1
ATOM 602 N N . THR A 1 83 ? 13.134 4.835 -24.961 1.00 88.62 83 THR A N 1
ATOM 603 C CA . THR A 1 83 ? 12.205 5.780 -25.607 1.00 88.62 83 THR A CA 1
ATOM 604 C C . THR A 1 83 ? 11.224 6.405 -24.618 1.00 88.62 83 THR A C 1
ATOM 606 O O . THR A 1 83 ? 10.906 7.582 -24.752 1.00 88.62 83 THR A O 1
ATOM 609 N N . LEU A 1 84 ? 10.766 5.651 -23.613 1.00 85.31 84 LEU A N 1
ATOM 610 C CA . LEU A 1 84 ? 9.896 6.166 -22.556 1.00 85.31 84 LEU A CA 1
ATOM 611 C C . LEU A 1 84 ? 10.653 7.153 -21.666 1.00 85.31 84 LEU A C 1
ATOM 613 O O . LEU A 1 84 ? 10.152 8.245 -21.403 1.00 85.31 84 LEU A O 1
ATOM 617 N N . THR A 1 85 ? 11.883 6.820 -21.272 1.00 81.19 85 THR A N 1
ATOM 618 C CA . THR A 1 85 ? 12.741 7.730 -20.504 1.00 81.19 85 THR A CA 1
ATOM 619 C C . THR A 1 85 ? 13.070 8.997 -21.301 1.00 81.19 85 THR A C 1
ATOM 621 O O . THR A 1 85 ? 13.000 10.095 -20.758 1.00 81.19 85 THR A O 1
ATOM 624 N N . GLU A 1 86 ? 13.354 8.885 -22.605 1.00 84.00 86 GLU A N 1
ATOM 625 C CA . GLU A 1 86 ? 13.581 10.034 -23.501 1.00 84.00 86 GLU A CA 1
ATOM 626 C C . GLU A 1 86 ? 12.333 10.916 -23.662 1.00 84.00 86 GLU A C 1
ATOM 628 O O . GLU A 1 86 ? 12.452 12.129 -23.819 1.00 84.00 86 GLU A O 1
ATOM 633 N N . GLN A 1 87 ? 11.135 10.332 -23.574 1.00 80.31 87 GLN A N 1
ATOM 634 C CA . GLN A 1 87 ? 9.863 11.062 -23.550 1.00 80.31 87 GLN A CA 1
ATOM 635 C C . GLN A 1 87 ? 9.552 11.685 -22.178 1.00 80.31 87 GLN A C 1
ATOM 637 O O . GLN A 1 87 ? 8.494 12.289 -22.007 1.00 80.31 87 GLN A O 1
ATOM 642 N N . GLY A 1 88 ? 10.466 11.573 -21.210 1.00 74.38 88 GLY A N 1
ATOM 643 C CA . GLY A 1 88 ? 10.318 12.155 -19.880 1.00 74.38 88 GLY A CA 1
ATOM 644 C C . GLY A 1 88 ? 9.461 11.322 -18.928 1.00 74.38 88 GLY A C 1
ATOM 645 O O . GLY A 1 88 ? 8.985 11.855 -17.928 1.00 74.38 88 GLY A O 1
ATOM 646 N N . ALA A 1 89 ? 9.249 10.031 -19.207 1.00 76.69 89 ALA A N 1
ATOM 647 C CA . ALA A 1 89 ? 8.654 9.127 -18.231 1.00 76.69 89 ALA A CA 1
ATOM 648 C C . ALA A 1 89 ? 9.670 8.859 -17.110 1.00 76.69 89 ALA A C 1
ATOM 650 O O . ALA A 1 89 ? 10.509 7.965 -17.211 1.00 76.69 89 ALA A O 1
ATOM 651 N N . THR A 1 90 ? 9.619 9.673 -16.057 1.00 70.81 90 THR A N 1
ATOM 652 C CA . THR A 1 90 ? 10.316 9.416 -14.794 1.00 70.81 90 THR A CA 1
ATOM 653 C C . THR A 1 90 ? 9.381 8.643 -13.879 1.00 70.81 90 THR A C 1
ATOM 655 O O . THR A 1 90 ? 8.291 9.118 -13.551 1.00 70.81 90 THR A O 1
ATOM 658 N N . PHE A 1 91 ? 9.799 7.450 -13.465 1.00 80.31 91 PHE A N 1
ATOM 659 C CA . PHE A 1 91 ? 9.039 6.647 -12.520 1.00 80.31 91 PHE A CA 1
ATOM 660 C C . PHE A 1 91 ? 9.591 6.889 -11.123 1.00 80.31 91 PHE A C 1
ATOM 662 O O . PHE A 1 91 ? 10.711 6.504 -10.804 1.00 80.31 91 PHE A O 1
ATOM 669 N N . SER A 1 92 ? 8.798 7.541 -10.284 1.00 84.00 92 SER A N 1
ATOM 670 C CA . SER A 1 92 ? 9.175 7.829 -8.906 1.00 84.00 92 SER A CA 1
ATOM 671 C C . SER A 1 92 ? 8.210 7.177 -7.930 1.00 84.00 92 SER A C 1
ATOM 673 O O . SER A 1 92 ? 6.995 7.250 -8.123 1.00 84.00 92 SER A O 1
ATOM 675 N N . LEU A 1 93 ? 8.745 6.617 -6.855 1.00 84.88 93 LEU A N 1
ATOM 676 C CA . LEU A 1 93 ? 7.989 6.112 -5.720 1.00 84.88 93 LEU A CA 1
ATOM 677 C C . LEU A 1 93 ? 8.004 7.151 -4.601 1.00 84.88 93 LEU A C 1
ATOM 679 O O . LEU A 1 93 ? 9.043 7.736 -4.307 1.00 84.88 93 LEU A O 1
ATOM 683 N N . SER A 1 94 ? 6.861 7.363 -3.956 1.00 85.50 94 SER A N 1
ATOM 684 C CA . SER A 1 94 ? 6.789 8.144 -2.722 1.00 85.50 94 SER A CA 1
ATOM 685 C C . SER A 1 94 ? 6.901 7.203 -1.529 1.00 85.50 94 SER A C 1
ATOM 687 O O . SER A 1 94 ? 5.997 6.407 -1.279 1.00 85.50 94 SER A O 1
ATOM 689 N N . ILE A 1 95 ? 8.006 7.289 -0.797 1.00 84.81 95 ILE A N 1
ATOM 690 C CA . ILE A 1 95 ? 8.288 6.478 0.389 1.00 84.81 95 ILE A CA 1
ATOM 691 C C . ILE A 1 95 ? 8.455 7.453 1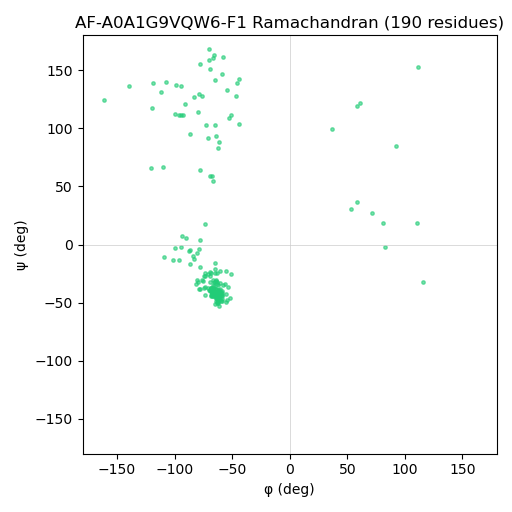.551 1.00 84.81 95 ILE A C 1
ATOM 693 O O . ILE A 1 95 ? 9.333 8.307 1.523 1.00 84.81 95 ILE A O 1
ATOM 697 N N . ASN A 1 96 ? 7.584 7.372 2.559 1.00 82.31 96 ASN A N 1
ATOM 698 C CA . ASN A 1 96 ? 7.604 8.275 3.724 1.00 82.31 96 ASN A CA 1
ATOM 699 C C . ASN A 1 96 ? 7.586 9.782 3.379 1.00 82.31 96 ASN A C 1
ATOM 701 O O . ASN A 1 96 ? 8.132 10.601 4.112 1.00 82.31 96 ASN A O 1
ATOM 705 N N . GLY A 1 97 ? 6.953 10.159 2.264 1.00 80.75 97 GLY A N 1
ATOM 706 C CA . GLY A 1 97 ? 6.897 11.551 1.800 1.00 80.75 97 GLY A CA 1
ATOM 707 C C . GLY A 1 97 ? 8.127 12.011 1.011 1.00 80.75 97 GLY A C 1
ATOM 708 O O . GLY A 1 97 ? 8.126 13.130 0.505 1.00 80.75 97 GLY A O 1
ATOM 709 N N . GLU A 1 98 ? 9.133 11.152 0.844 1.00 85.06 98 GLU A N 1
ATOM 710 C CA . GLU A 1 98 ? 10.262 11.380 -0.053 1.00 85.06 98 GLU A CA 1
ATOM 711 C C . GLU A 1 98 ? 10.003 10.722 -1.411 1.00 85.06 98 GLU A C 1
ATOM 713 O O . GLU A 1 98 ? 9.516 9.594 -1.496 1.00 85.06 98 GLU A O 1
ATOM 718 N N . GLN A 1 99 ? 10.309 11.438 -2.490 1.00 84.69 99 GLN A N 1
ATOM 719 C CA . GLN A 1 99 ? 10.157 10.943 -3.852 1.00 84.69 99 GLN A CA 1
ATOM 720 C C . GLN A 1 99 ? 11.491 10.345 -4.315 1.00 84.69 99 GLN A C 1
ATOM 722 O O . GLN A 1 99 ? 12.458 11.078 -4.505 1.00 84.69 99 GLN A O 1
ATOM 727 N N . LYS A 1 100 ? 11.543 9.022 -4.495 1.00 85.00 100 LYS A N 1
ATOM 728 C CA . LYS A 1 100 ? 12.735 8.285 -4.943 1.00 85.00 100 LYS A CA 1
ATOM 729 C C . LYS A 1 100 ? 12.516 7.722 -6.347 1.00 85.00 100 LYS A C 1
ATOM 731 O O . LYS A 1 100 ? 11.476 7.115 -6.606 1.00 85.00 100 LYS A O 1
ATOM 736 N N . GLY A 1 101 ? 13.466 7.935 -7.258 1.00 84.69 101 GLY A N 1
ATOM 737 C CA . GLY A 1 101 ? 13.433 7.344 -8.598 1.00 84.69 101 GLY A CA 1
ATOM 738 C C . GLY A 1 101 ? 13.557 5.824 -8.529 1.00 84.69 101 GLY A C 1
ATOM 739 O O . GLY A 1 101 ? 14.311 5.300 -7.707 1.00 84.69 101 GLY A O 1
ATOM 740 N N . ILE A 1 102 ? 12.821 5.097 -9.373 1.00 83.44 102 ILE A N 1
ATOM 741 C CA . ILE A 1 102 ? 12.949 3.632 -9.440 1.00 83.44 102 ILE A CA 1
ATOM 742 C C . ILE A 1 102 ? 14.355 3.242 -9.916 1.00 83.44 102 ILE A C 1
ATOM 744 O O . ILE A 1 102 ? 14.894 2.226 -9.485 1.00 83.44 102 ILE A O 1
ATOM 748 N N . GLU A 1 103 ? 14.969 4.066 -10.761 1.00 81.19 103 GLU A N 1
ATOM 749 C CA . GLU A 1 103 ? 16.325 3.877 -11.277 1.00 81.19 103 GLU A CA 1
ATOM 750 C C . GLU A 1 103 ? 17.406 4.054 -10.201 1.00 81.19 103 GLU A C 1
ATOM 752 O O . GLU A 1 103 ? 18.493 3.490 -10.329 1.00 81.19 103 GLU A O 1
ATOM 757 N N . ASP A 1 104 ? 17.096 4.801 -9.139 1.00 84.00 104 ASP A N 1
ATOM 758 C CA . ASP A 1 104 ? 18.006 5.078 -8.024 1.00 84.00 104 ASP A CA 1
ATOM 759 C C . ASP A 1 104 ? 17.939 4.004 -6.925 1.00 84.00 104 ASP A C 1
ATOM 761 O O . ASP A 1 104 ? 18.698 4.059 -5.955 1.00 84.00 104 ASP A O 1
ATOM 765 N N . LEU A 1 105 ? 17.019 3.039 -7.035 1.00 84.06 105 LEU A N 1
ATOM 766 C CA . LEU A 1 105 ? 16.879 1.944 -6.078 1.00 84.06 105 LEU A CA 1
ATOM 767 C C . LEU A 1 105 ? 17.864 0.816 -6.384 1.00 84.06 105 LEU A C 1
ATOM 769 O O . LEU A 1 105 ? 17.890 0.260 -7.485 1.00 84.06 105 LEU A O 1
ATOM 773 N N . SER A 1 106 ? 18.635 0.414 -5.374 1.00 87.50 106 SER A N 1
ATOM 774 C CA . SER A 1 106 ? 19.391 -0.835 -5.450 1.00 87.50 106 SER A CA 1
ATOM 775 C C . SER A 1 106 ? 18.442 -2.043 -5.400 1.00 87.50 106 SER A C 1
ATOM 777 O O . SER A 1 106 ? 17.316 -1.954 -4.907 1.00 87.50 106 SER A O 1
ATOM 779 N N . LEU A 1 107 ? 18.895 -3.205 -5.886 1.00 84.50 107 LEU A N 1
ATOM 780 C CA . LEU A 1 107 ? 18.102 -4.439 -5.805 1.00 84.50 107 LEU A CA 1
ATOM 781 C C . LEU A 1 107 ? 17.769 -4.805 -4.350 1.00 84.50 107 LEU A C 1
ATOM 783 O O . LEU A 1 107 ? 16.653 -5.228 -4.066 1.00 84.50 107 LEU A O 1
ATOM 787 N N . GLU A 1 108 ? 18.727 -4.626 -3.442 1.00 87.38 108 GLU A N 1
ATOM 788 C CA . GLU A 1 108 ? 18.562 -4.908 -2.013 1.00 87.38 108 GLU A CA 1
ATOM 789 C C . GLU A 1 108 ? 17.543 -3.955 -1.377 1.00 87.38 108 GLU A C 1
ATOM 791 O O . GLU A 1 108 ? 16.666 -4.392 -0.635 1.00 87.38 108 GLU A O 1
ATOM 796 N N . GLU A 1 109 ? 17.600 -2.665 -1.721 1.00 86.94 109 GLU A N 1
ATOM 797 C CA . GLU A 1 109 ? 16.624 -1.673 -1.260 1.00 86.94 109 GLU A CA 1
ATOM 798 C C . GLU A 1 109 ? 15.222 -1.983 -1.790 1.00 86.94 109 GLU A C 1
ATOM 800 O O . GLU A 1 109 ? 14.252 -1.943 -1.037 1.00 86.94 109 GLU A O 1
ATOM 805 N N . ALA A 1 110 ? 15.103 -2.331 -3.073 1.00 88.00 110 ALA A N 1
ATOM 806 C CA . ALA A 1 110 ? 13.827 -2.700 -3.673 1.00 88.00 110 ALA A CA 1
ATOM 807 C C . ALA A 1 110 ? 13.227 -3.948 -3.007 1.00 88.00 110 ALA A C 1
ATOM 809 O O . ALA A 1 110 ? 12.030 -3.967 -2.725 1.00 88.00 110 ALA A O 1
ATOM 810 N N . GLN A 1 111 ? 14.049 -4.960 -2.709 1.00 88.31 111 GLN A N 1
ATOM 811 C CA . GLN A 1 111 ? 13.620 -6.163 -1.988 1.00 88.31 111 GLN A CA 1
ATOM 812 C C . GLN A 1 111 ? 13.168 -5.846 -0.562 1.00 88.31 111 GLN A C 1
ATOM 814 O O . GLN A 1 111 ? 12.117 -6.324 -0.143 1.00 88.31 111 GLN A O 1
ATOM 819 N N . ALA A 1 112 ? 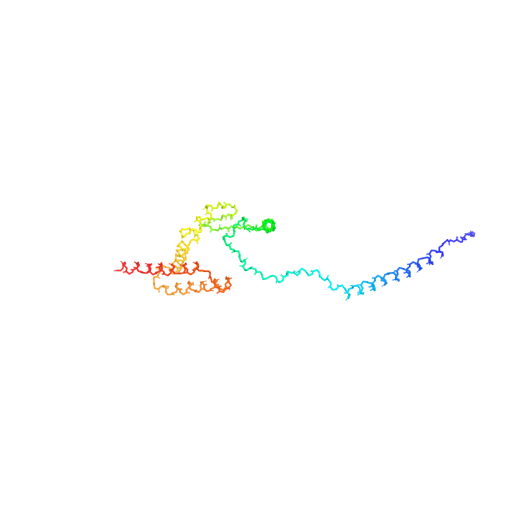13.908 -5.002 0.159 1.00 90.00 112 ALA A N 1
ATOM 820 C CA . ALA A 1 112 ? 13.532 -4.574 1.504 1.00 90.00 112 ALA A CA 1
ATOM 821 C C . ALA A 1 112 ? 12.209 -3.790 1.516 1.00 90.00 112 ALA A C 1
ATOM 823 O O . ALA A 1 112 ? 11.424 -3.910 2.451 1.00 90.00 112 ALA A O 1
ATOM 824 N N . LEU A 1 113 ? 11.922 -3.012 0.469 1.00 90.06 113 LEU A N 1
ATOM 825 C CA . LEU A 1 113 ? 10.669 -2.264 0.364 1.00 90.06 113 LEU A CA 1
ATOM 826 C C . LEU A 1 113 ? 9.443 -3.161 0.157 1.00 90.06 113 LEU A C 1
ATOM 828 O O . LEU A 1 113 ? 8.364 -2.793 0.619 1.00 90.06 113 LEU A O 1
ATOM 832 N N . VAL A 1 114 ? 9.589 -4.296 -0.531 1.00 89.81 114 VAL A N 1
ATOM 833 C CA . VAL A 1 114 ? 8.483 -5.228 -0.839 1.00 89.81 114 VAL A CA 1
ATOM 834 C C . VAL A 1 114 ? 8.411 -6.436 0.095 1.00 89.81 114 VAL A C 1
ATOM 836 O O . VAL A 1 114 ? 7.509 -7.256 -0.058 1.00 89.81 114 VAL A O 1
ATOM 839 N N . ALA A 1 115 ? 9.350 -6.563 1.034 1.00 89.75 115 ALA A N 1
ATOM 840 C CA . ALA A 1 115 ? 9.301 -7.575 2.081 1.00 89.75 115 ALA A CA 1
ATOM 841 C C . ALA A 1 115 ? 8.007 -7.455 2.910 1.00 89.75 115 ALA A C 1
ATOM 843 O O . ALA A 1 115 ? 7.352 -6.412 2.907 1.00 89.75 115 ALA A O 1
ATOM 844 N N . ASP A 1 116 ? 7.641 -8.513 3.637 1.00 84.56 116 ASP A N 1
ATOM 845 C CA . ASP A 1 116 ? 6.394 -8.552 4.418 1.00 84.56 116 ASP A CA 1
ATOM 846 C C . ASP A 1 116 ? 6.310 -7.421 5.465 1.00 84.56 116 ASP A C 1
ATOM 848 O O . ASP A 1 116 ? 5.231 -6.864 5.692 1.00 84.56 116 ASP A O 1
ATOM 852 N N . ASP A 1 117 ? 7.453 -7.051 6.049 1.00 85.56 117 ASP A N 1
ATOM 853 C CA . ASP A 1 117 ? 7.664 -5.934 6.980 1.00 85.56 117 ASP A CA 1
ATOM 854 C C . ASP A 1 117 ? 8.133 -4.637 6.289 1.00 85.56 117 ASP A C 1
ATOM 856 O O . ASP A 1 117 ? 8.295 -3.597 6.931 1.00 85.56 117 ASP A O 1
ATOM 860 N N . GLY A 1 118 ? 8.337 -4.688 4.974 1.00 89.25 118 GLY A N 1
ATOM 861 C CA . GLY A 1 118 ? 8.757 -3.567 4.149 1.00 89.25 118 GLY A CA 1
ATOM 862 C C . GLY A 1 118 ? 7.673 -2.506 4.000 1.00 89.25 118 GLY A C 1
ATOM 863 O O . GLY A 1 118 ? 6.498 -2.722 4.298 1.00 89.25 118 GLY A O 1
ATOM 864 N N . TYR A 1 119 ? 8.044 -1.335 3.474 1.00 91.38 119 TYR A N 1
ATOM 865 C CA . TYR A 1 119 ? 7.098 -0.230 3.298 1.00 91.38 119 TYR A CA 1
ATOM 866 C C . TYR A 1 119 ? 5.867 -0.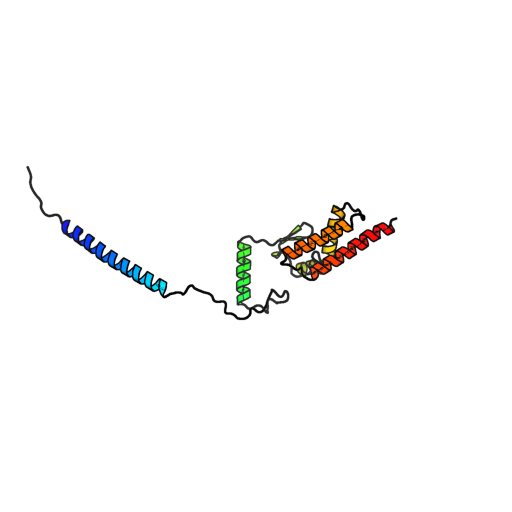637 2.470 1.00 91.38 119 TYR A C 1
ATOM 868 O O . TYR A 1 119 ? 4.748 -0.303 2.846 1.00 91.38 119 TYR A O 1
ATOM 876 N N . PHE A 1 120 ? 6.031 -1.392 1.384 1.00 92.00 120 PHE A N 1
ATOM 877 C CA . PHE A 1 120 ? 4.923 -1.906 0.566 1.00 92.00 120 PHE A CA 1
ATOM 878 C C . PHE A 1 120 ? 4.418 -3.286 1.018 1.00 92.00 120 PHE A C 1
ATOM 880 O O . PHE A 1 120 ? 3.548 -3.859 0.365 1.00 92.00 120 PHE A O 1
ATOM 887 N N . GLY A 1 121 ? 4.928 -3.800 2.137 1.00 92.75 121 GLY A N 1
ATOM 888 C CA . GLY A 1 121 ? 4.481 -5.038 2.759 1.00 92.75 121 GLY A CA 1
ATOM 889 C C . GLY A 1 121 ? 3.049 -4.956 3.285 1.00 92.75 121 GLY A C 1
ATOM 890 O O . GLY A 1 121 ? 2.473 -3.872 3.460 1.00 92.75 121 GLY A O 1
ATOM 891 N N . VAL A 1 122 ? 2.463 -6.125 3.545 1.00 94.25 122 VAL A N 1
ATOM 892 C CA . VAL A 1 122 ? 1.079 -6.273 4.030 1.00 94.25 122 VAL A CA 1
ATOM 893 C C . VAL A 1 122 ? 0.898 -5.587 5.379 1.00 94.25 122 VAL A C 1
ATOM 895 O O . VAL A 1 122 ? -0.069 -4.845 5.579 1.00 94.25 122 VAL A O 1
ATOM 898 N N . ASP A 1 123 ? 1.840 -5.794 6.299 1.00 93.56 123 ASP A N 1
ATOM 899 C CA . ASP A 1 123 ? 1.749 -5.249 7.649 1.00 93.56 123 ASP A CA 1
ATOM 900 C C . ASP A 1 123 ? 1.791 -3.714 7.636 1.00 93.56 123 ASP A C 1
ATOM 902 O O . ASP A 1 123 ? 0.886 -3.046 8.139 1.00 93.56 123 ASP A O 1
ATOM 906 N N . GLN A 1 124 ? 2.781 -3.131 6.966 1.00 94.31 124 GLN A N 1
ATO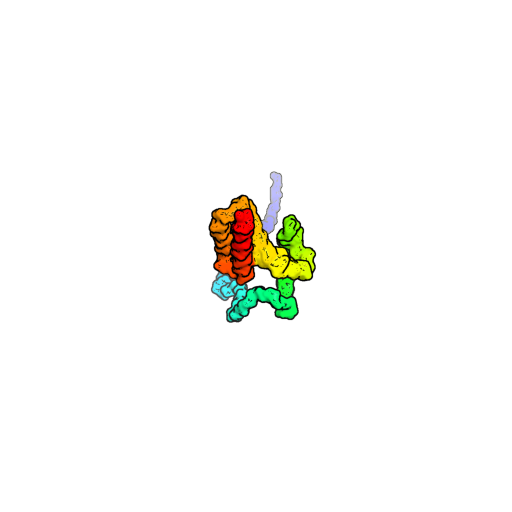M 907 C CA . GLN A 1 124 ? 2.928 -1.678 6.924 1.00 94.31 124 GLN A CA 1
ATOM 908 C C . GLN A 1 124 ? 1.809 -1.005 6.120 1.00 94.31 124 GLN A C 1
ATOM 910 O O . GLN A 1 124 ? 1.317 0.058 6.502 1.00 94.31 124 GLN A O 1
ATOM 915 N N . THR A 1 125 ? 1.358 -1.621 5.025 1.00 94.62 125 THR A N 1
ATOM 916 C CA . THR A 1 125 ? 0.263 -1.069 4.215 1.00 94.62 125 THR A CA 1
ATOM 917 C C . THR A 1 125 ? -1.064 -1.098 4.962 1.00 94.62 125 THR A C 1
ATOM 919 O O . THR A 1 125 ? -1.771 -0.089 4.970 1.00 94.62 125 THR A O 1
ATOM 922 N N . SER A 1 126 ? -1.386 -2.210 5.628 1.00 95.50 126 SER A N 1
ATOM 923 C CA . SER A 1 126 ? -2.590 -2.301 6.462 1.00 95.50 126 SER A CA 1
ATOM 924 C C . SER A 1 126 ? -2.555 -1.285 7.601 1.00 95.50 126 SER A C 1
ATOM 926 O O . SER A 1 126 ? -3.553 -0.603 7.818 1.00 95.50 126 SER A O 1
ATOM 928 N N . GLN A 1 127 ? -1.400 -1.098 8.255 1.00 95.44 127 GLN A N 1
ATOM 929 C CA . GLN A 1 127 ? -1.255 -0.104 9.321 1.00 95.44 127 GLN A CA 1
ATOM 930 C C . GLN A 1 127 ? -1.567 1.309 8.823 1.00 95.44 127 GLN A C 1
ATOM 932 O O . GLN A 1 127 ? -2.381 2.002 9.421 1.00 95.44 127 GLN A O 1
ATOM 937 N N . ARG A 1 128 ? -0.995 1.716 7.683 1.00 94.69 128 ARG A N 1
ATOM 938 C CA . ARG A 1 128 ? -1.250 3.048 7.111 1.00 94.69 128 ARG A CA 1
ATOM 939 C C . ARG A 1 128 ? -2.720 3.279 6.775 1.00 94.69 128 ARG A C 1
ATOM 941 O O . ARG A 1 128 ? -3.214 4.388 6.953 1.00 94.69 128 ARG A O 1
ATOM 948 N N . ILE A 1 129 ? -3.412 2.256 6.273 1.00 95.12 129 ILE A N 1
ATOM 949 C CA . ILE A 1 129 ? -4.843 2.348 5.955 1.00 95.12 129 ILE A CA 1
ATOM 950 C C . ILE A 1 129 ? -5.666 2.499 7.239 1.00 95.12 129 ILE A C 1
ATOM 952 O O . ILE A 1 129 ? -6.564 3.339 7.288 1.00 95.12 129 ILE A O 1
ATOM 956 N N . VAL A 1 130 ? -5.333 1.731 8.278 1.00 95.19 130 VAL A N 1
ATOM 957 C CA . VAL A 1 130 ? -5.980 1.807 9.595 1.00 95.19 130 VAL A CA 1
ATOM 958 C C . VAL A 1 130 ? -5.760 3.176 10.234 1.00 95.19 130 VAL A C 1
ATOM 960 O O . VAL A 1 130 ? -6.734 3.831 10.597 1.00 95.19 130 VAL A O 1
ATOM 963 N N . ASP A 1 131 ? -4.518 3.658 10.288 1.00 94.75 131 ASP A N 1
ATOM 964 C CA . ASP A 1 131 ? -4.177 4.968 10.856 1.00 94.75 131 ASP A CA 1
ATOM 965 C C . ASP A 1 131 ? -4.903 6.104 10.127 1.00 94.75 131 ASP A C 1
ATOM 967 O O . ASP A 1 131 ? -5.436 7.025 10.750 1.00 94.75 131 ASP A O 1
ATOM 971 N N . PHE A 1 132 ? -4.972 6.024 8.795 1.00 94.38 132 PHE A N 1
ATOM 972 C CA . PHE A 1 132 ? -5.710 6.981 7.980 1.00 94.38 132 PHE A CA 1
ATOM 973 C C . PHE A 1 132 ? -7.211 6.960 8.294 1.00 94.38 132 PHE A C 1
ATOM 975 O O . PHE A 1 132 ? -7.817 8.016 8.480 1.00 94.38 132 PHE A O 1
ATOM 982 N N . ALA A 1 133 ? -7.814 5.774 8.391 1.00 93.44 133 ALA A N 1
ATOM 983 C CA . ALA A 1 133 ? -9.237 5.637 8.670 1.00 93.44 133 ALA A CA 1
ATOM 984 C C . ALA A 1 133 ? -9.607 6.105 10.088 1.00 93.44 133 ALA A C 1
ATOM 986 O O . ALA A 1 133 ? -10.570 6.855 10.252 1.00 93.44 133 ALA A O 1
ATOM 987 N N . ILE A 1 134 ? -8.813 5.735 11.096 1.00 91.56 134 ILE A N 1
ATOM 988 C CA . ILE A 1 134 ? -8.980 6.191 12.485 1.00 91.56 134 ILE A CA 1
ATOM 989 C C . ILE A 1 134 ? -8.821 7.713 12.567 1.00 91.56 134 ILE A C 1
ATOM 991 O O . ILE A 1 134 ? -9.624 8.386 13.219 1.00 91.56 134 ILE A O 1
ATOM 995 N N . GLY A 1 135 ? -7.819 8.267 11.877 1.00 92.19 135 GLY A N 1
ATOM 996 C CA . GLY A 1 135 ? -7.587 9.708 11.808 1.00 92.19 135 GLY A CA 1
ATOM 997 C C . GLY A 1 135 ? -8.768 10.467 11.201 1.00 92.19 135 GLY A C 1
ATOM 998 O O . GLY A 1 135 ? -9.155 11.513 11.721 1.00 92.19 135 GLY A O 1
ATOM 999 N N . LEU A 1 136 ? -9.390 9.923 10.150 1.00 91.50 136 LEU A N 1
ATOM 1000 C CA . LEU A 1 136 ? -10.604 10.490 9.554 1.00 91.50 136 LEU A CA 1
ATOM 1001 C C . LEU A 1 136 ? -11.829 10.385 10.470 1.00 91.50 136 LEU A C 1
ATOM 1003 O O . LEU A 1 136 ? -12.646 11.304 10.498 1.00 91.50 136 LEU A O 1
ATOM 1007 N N . ALA A 1 137 ? -11.957 9.287 11.215 1.00 88.38 137 ALA A N 1
ATOM 1008 C CA . ALA A 1 137 ? -13.062 9.057 12.143 1.00 88.38 137 ALA A CA 1
ATOM 1009 C C . ALA A 1 137 ? -12.913 9.805 13.481 1.00 88.38 137 ALA A C 1
ATOM 1011 O O . ALA A 1 137 ? -13.807 9.739 14.321 1.00 88.38 137 ALA A O 1
ATOM 1012 N N . GLY A 1 138 ? -11.799 10.512 13.701 1.00 88.81 138 GLY A N 1
ATOM 1013 C CA . GLY A 1 138 ? -11.552 11.256 14.936 1.00 88.81 138 GLY A CA 1
ATOM 1014 C C . GLY A 1 138 ? -11.268 10.369 16.151 1.00 88.81 138 GLY A C 1
ATOM 1015 O O . GLY A 1 138 ? -11.527 10.792 17.274 1.00 88.81 138 GLY A O 1
ATOM 1016 N N . ASN A 1 139 ? -10.730 9.162 15.937 1.00 88.44 139 ASN A N 1
ATOM 1017 C CA . ASN A 1 139 ? -10.429 8.186 16.992 1.00 88.44 139 ASN A CA 1
ATOM 1018 C C . ASN A 1 139 ? -11.659 7.769 17.835 1.00 88.44 139 ASN A C 1
ATOM 1020 O O . ASN A 1 139 ? -11.544 7.554 19.040 1.00 88.44 139 ASN A O 1
ATOM 1024 N N . ASP A 1 140 ? -12.830 7.658 17.199 1.00 89.12 140 ASP A N 1
ATOM 1025 C CA . ASP A 1 140 ? -14.078 7.197 17.822 1.00 89.12 140 ASP A CA 1
ATOM 1026 C C . ASP A 1 140 ? -14.355 5.714 17.486 1.00 89.12 140 ASP A C 1
ATOM 1028 O O . ASP A 1 140 ? -14.655 5.406 16.326 1.00 89.12 140 ASP A O 1
ATOM 1032 N N . PRO A 1 141 ? -14.293 4.780 18.458 1.00 87.38 141 PRO A N 1
ATOM 1033 C CA . PRO A 1 141 ? -14.564 3.359 18.216 1.00 87.38 141 PRO A CA 1
ATOM 1034 C C . PRO A 1 141 ? -16.017 3.084 17.798 1.00 87.38 141 PRO A C 1
ATOM 1036 O O . PRO A 1 141 ? -16.283 2.089 17.124 1.00 87.38 141 PRO A O 1
ATOM 1039 N N . SER A 1 142 ? -16.957 3.991 18.089 1.00 89.62 142 SER A N 1
ATOM 1040 C CA . SER A 1 142 ? -18.359 3.887 17.648 1.00 89.62 142 SER A CA 1
ATOM 1041 C C . SER A 1 142 ? -18.505 3.968 16.123 1.00 89.62 142 SER A C 1
ATOM 1043 O O . SER A 1 142 ? -19.554 3.637 15.574 1.00 89.62 142 SER A O 1
ATOM 1045 N N . LYS A 1 143 ? -17.458 4.430 15.429 1.00 91.00 143 LYS A N 1
ATOM 1046 C CA . LYS A 1 143 ? -17.395 4.579 13.971 1.00 91.00 143 LYS A CA 1
ATOM 1047 C C . LYS A 1 143 ? -16.794 3.373 13.255 1.00 91.00 143 LYS A C 1
ATOM 1049 O O . LYS A 1 143 ? -16.607 3.443 12.041 1.00 91.00 143 LYS A O 1
ATOM 1054 N N . LEU A 1 144 ? -16.526 2.273 13.962 1.00 90.88 144 LEU A N 1
ATOM 1055 C CA . LEU A 1 144 ? -15.943 1.061 13.380 1.00 90.88 144 LEU A CA 1
ATOM 1056 C C . LEU A 1 144 ? -16.711 0.573 12.140 1.00 90.88 144 LEU A C 1
ATOM 1058 O O . LEU A 1 144 ? -16.097 0.305 11.109 1.00 90.88 144 LEU A O 1
ATOM 1062 N N . ASP A 1 145 ? -18.042 0.520 12.210 1.00 91.44 145 ASP A N 1
ATOM 1063 C CA . ASP A 1 145 ? -18.876 0.062 11.091 1.00 91.44 145 ASP A CA 1
ATOM 1064 C C . ASP A 1 145 ? -18.737 0.969 9.857 1.00 91.44 145 ASP A C 1
ATOM 1066 O O . ASP A 1 145 ? -18.645 0.490 8.724 1.00 91.44 145 ASP A O 1
ATOM 1070 N N . GLU A 1 146 ? -18.673 2.289 10.066 1.00 92.81 146 GLU A N 1
ATOM 1071 C CA . GLU A 1 146 ? -18.466 3.271 8.993 1.00 92.81 146 GLU A CA 1
ATOM 1072 C C . GLU A 1 146 ? -17.060 3.140 8.384 1.00 92.81 146 GLU A C 1
ATOM 1074 O O . GLU A 1 146 ? -16.910 3.209 7.160 1.00 92.81 146 GLU A O 1
ATOM 1079 N N . ILE A 1 147 ? -16.041 2.897 9.216 1.00 93.31 147 ILE A N 1
ATOM 1080 C CA . ILE A 1 147 ? -14.664 2.641 8.775 1.00 93.31 147 ILE A CA 1
ATOM 1081 C C . ILE A 1 147 ? -14.610 1.379 7.909 1.00 93.31 147 ILE A C 1
ATOM 1083 O O . ILE A 1 147 ? -14.117 1.437 6.781 1.00 93.31 147 ILE A O 1
ATOM 1087 N N . LEU A 1 148 ? -15.141 0.254 8.396 1.00 93.25 148 LEU A N 1
ATOM 1088 C CA . LEU A 1 148 ? -15.131 -1.019 7.672 1.00 93.25 148 LEU A CA 1
ATOM 1089 C C . LEU A 1 148 ? -15.882 -0.919 6.342 1.00 93.25 148 LEU A C 1
ATOM 1091 O O . LEU A 1 148 ? -15.377 -1.381 5.318 1.00 93.25 148 LEU A O 1
ATOM 1095 N N . ALA A 1 149 ? -17.043 -0.259 6.326 1.00 94.62 149 ALA A N 1
ATOM 1096 C CA . ALA A 1 149 ? -17.790 -0.008 5.096 1.00 94.62 149 ALA A CA 1
ATOM 1097 C C . ALA A 1 149 ? -17.000 0.865 4.104 1.00 94.62 149 ALA A C 1
ATOM 1099 O O . ALA A 1 149 ? -17.027 0.624 2.894 1.00 94.62 149 ALA A O 1
ATOM 1100 N N . GLY A 1 150 ? -16.273 1.869 4.602 1.00 94.62 150 GLY A N 1
ATOM 1101 C CA . GLY A 1 150 ? -15.399 2.717 3.794 1.00 94.62 150 GLY A CA 1
ATOM 1102 C C . GLY A 1 150 ? -14.231 1.948 3.174 1.00 94.62 150 GLY A C 1
ATOM 1103 O O . GLY A 1 150 ? -13.968 2.105 1.979 1.00 94.62 150 GLY A O 1
ATOM 1104 N N . VAL A 1 151 ? -13.571 1.093 3.959 1.00 93.88 151 VAL A N 1
ATOM 1105 C CA . VAL A 1 151 ? -12.480 0.225 3.493 1.00 93.88 151 VAL A CA 1
ATOM 1106 C C . VAL A 1 151 ? -12.996 -0.751 2.437 1.00 93.88 151 VAL A C 1
ATOM 1108 O O . VAL A 1 151 ? -12.435 -0.804 1.346 1.00 93.88 151 VAL A O 1
ATOM 1111 N N . GLU A 1 152 ? -14.092 -1.461 2.706 1.00 94.69 152 GLU A N 1
ATOM 1112 C CA . GLU A 1 152 ? -14.710 -2.400 1.759 1.00 94.69 152 GLU A CA 1
ATOM 1113 C C . GLU A 1 152 ? -15.025 -1.728 0.417 1.00 94.69 152 GLU A C 1
ATOM 1115 O O . GLU A 1 152 ? -14.641 -2.223 -0.644 1.00 94.69 152 GLU A O 1
ATOM 1120 N N . ARG A 1 153 ? -15.655 -0.548 0.453 1.00 95.94 153 ARG A N 1
ATOM 1121 C CA . ARG A 1 153 ? -15.942 0.228 -0.758 1.00 95.94 153 ARG A CA 1
ATOM 1122 C C . ARG A 1 153 ? -14.663 0.604 -1.510 1.00 95.94 153 ARG A C 1
ATOM 1124 O O . ARG A 1 153 ? -14.621 0.470 -2.730 1.00 95.94 153 ARG A O 1
ATOM 1131 N N . GLY A 1 154 ? -13.616 1.031 -0.804 1.00 94.62 154 GLY A N 1
ATOM 1132 C CA . GLY A 1 154 ? -12.322 1.346 -1.413 1.00 94.62 154 GLY A CA 1
ATOM 1133 C C . GLY A 1 154 ? -11.679 0.138 -2.102 1.00 94.62 154 GLY A C 1
ATOM 1134 O O . GLY A 1 154 ? -11.179 0.260 -3.219 1.00 94.62 154 GLY A O 1
ATOM 1135 N N . PHE A 1 155 ? -11.749 -1.044 -1.485 1.00 95.31 155 PHE A N 1
ATOM 1136 C CA . PHE A 1 155 ? -11.264 -2.290 -2.088 1.00 95.31 155 PHE A CA 1
ATOM 1137 C C . PHE A 1 155 ? -12.078 -2.694 -3.323 1.00 95.31 155 PHE A C 1
ATOM 1139 O O . PHE A 1 155 ? -11.499 -3.138 -4.315 1.00 95.31 155 PHE A O 1
ATOM 1146 N N . GLN A 1 156 ? -13.396 -2.488 -3.317 1.00 95.38 156 GLN A N 1
ATOM 1147 C CA . GLN A 1 156 ? -14.243 -2.737 -4.487 1.00 95.38 156 GLN A CA 1
ATOM 1148 C C . GLN A 1 156 ? -13.934 -1.778 -5.644 1.00 95.38 156 GLN A C 1
ATOM 1150 O O . GLN A 1 156 ? -13.818 -2.215 -6.790 1.00 95.38 156 GLN A O 1
ATOM 1155 N N . GLU A 1 157 ? -13.763 -0.486 -5.363 1.00 96.19 157 GLU A N 1
ATOM 1156 C CA . GLU A 1 157 ? -13.361 0.513 -6.363 1.00 96.19 157 GLU A CA 1
ATOM 1157 C C . GLU A 1 157 ? -11.975 0.187 -6.943 1.00 96.19 157 GLU A C 1
ATOM 1159 O O . GLU A 1 157 ? -11.782 0.218 -8.162 1.00 96.19 157 GLU A O 1
ATOM 1164 N N . ALA A 1 158 ? -11.028 -0.222 -6.093 1.00 94.50 158 ALA A N 1
ATOM 1165 C CA . ALA A 1 158 ? -9.712 -0.679 -6.526 1.00 94.50 158 ALA A CA 1
ATOM 1166 C C . ALA A 1 158 ? -9.801 -1.940 -7.399 1.00 94.50 158 ALA A C 1
ATOM 1168 O O . ALA A 1 158 ? -9.148 -2.005 -8.440 1.00 94.50 158 ALA A O 1
ATOM 1169 N N . ALA A 1 159 ? -10.636 -2.918 -7.033 1.00 93.94 159 ALA A N 1
ATOM 1170 C CA . ALA A 1 159 ? -10.855 -4.122 -7.832 1.00 93.94 159 ALA A CA 1
ATOM 1171 C C . ALA A 1 159 ? -11.387 -3.781 -9.228 1.00 93.94 159 ALA A C 1
ATOM 1173 O O . ALA A 1 159 ? -10.892 -4.311 -10.223 1.00 93.94 159 ALA A O 1
ATOM 1174 N N . GLN A 1 160 ? -12.346 -2.856 -9.321 1.00 94.69 160 GLN A N 1
ATOM 1175 C CA . GLN A 1 160 ? -12.876 -2.382 -10.601 1.00 94.69 160 GLN A CA 1
ATOM 1176 C C . GLN A 1 160 ? -11.791 -1.705 -11.446 1.00 94.69 160 GLN A C 1
ATOM 1178 O O . GLN A 1 160 ? -11.650 -2.029 -12.626 1.00 94.69 160 GLN A O 1
ATOM 1183 N N . ALA A 1 161 ? -10.987 -0.823 -10.845 1.00 93.88 161 ALA A N 1
ATOM 1184 C CA . ALA A 1 161 ? -9.890 -0.142 -11.532 1.00 93.88 161 ALA A CA 1
ATOM 1185 C C . ALA A 1 161 ? -8.780 -1.105 -11.994 1.00 93.88 161 ALA A C 1
ATOM 1187 O O . ALA A 1 161 ? -8.164 -0.884 -13.035 1.00 93.88 161 ALA A O 1
ATOM 1188 N N . PHE A 1 162 ? -8.545 -2.188 -11.249 1.00 90.19 162 PHE A N 1
ATOM 1189 C CA . PHE A 1 162 ? -7.505 -3.180 -11.534 1.00 90.19 162 PHE A CA 1
ATOM 1190 C C . PHE A 1 162 ? -7.904 -4.213 -12.605 1.00 90.19 162 PHE A C 1
ATOM 1192 O O . PHE A 1 162 ? -7.066 -4.995 -13.049 1.00 90.19 162 PHE A O 1
ATOM 1199 N N . GLY A 1 163 ? -9.165 -4.222 -13.052 1.00 90.69 163 GLY A N 1
ATOM 1200 C CA . GLY A 1 163 ? -9.659 -5.151 -14.078 1.00 90.69 163 GLY A CA 1
ATOM 1201 C C . GLY A 1 163 ? -10.637 -6.216 -13.573 1.00 90.69 163 GLY A C 1
ATOM 1202 O O . GLY A 1 163 ? -10.851 -7.219 -14.249 1.00 90.69 163 GLY A O 1
ATOM 1203 N N . GLY A 1 164 ? -11.244 -6.002 -12.406 1.00 90.69 164 GLY A N 1
ATOM 1204 C CA . GLY A 1 164 ? -12.364 -6.780 -11.868 1.00 90.69 164 GLY A CA 1
ATOM 1205 C C . GLY A 1 164 ? -12.048 -7.538 -10.580 1.00 90.69 164 GLY A C 1
ATOM 1206 O O . GLY A 1 164 ? -12.928 -7.675 -9.735 1.00 90.69 164 GLY A O 1
ATOM 1207 N N . SER A 1 165 ? -10.811 -7.999 -10.393 1.00 91.00 165 SER A N 1
ATOM 1208 C CA . SER A 1 165 ? -10.389 -8.718 -9.186 1.00 91.00 165 SER A CA 1
ATOM 1209 C C . SER A 1 165 ? -8.998 -8.291 -8.754 1.00 91.00 165 SER A C 1
ATOM 1211 O O . SER A 1 165 ? -8.095 -8.201 -9.586 1.00 91.00 165 SER A O 1
ATOM 1213 N N . LEU A 1 166 ? -8.816 -8.087 -7.452 1.00 93.69 166 LEU A N 1
ATOM 1214 C CA . LEU A 1 166 ? -7.501 -7.811 -6.888 1.00 93.69 166 LEU A CA 1
ATOM 1215 C C . LEU A 1 166 ? -6.668 -9.098 -6.747 1.00 93.69 166 LEU A C 1
ATOM 1217 O O . LEU A 1 166 ? -7.245 -10.182 -6.634 1.00 93.69 166 LEU A O 1
ATOM 1221 N N . PRO A 1 167 ? -5.328 -8.998 -6.737 1.00 93.25 167 PRO A N 1
ATOM 1222 C CA . PRO A 1 167 ? -4.452 -10.122 -6.417 1.00 93.25 167 PRO A CA 1
ATOM 1223 C C . PRO A 1 167 ? -4.589 -10.579 -4.955 1.00 93.25 167 PRO A C 1
ATOM 1225 O O . PRO A 1 167 ? -4.968 -9.798 -4.082 1.00 93.25 167 PRO A O 1
ATOM 1228 N N . ASP A 1 168 ? -4.168 -11.813 -4.661 1.00 93.19 168 ASP A N 1
ATOM 1229 C CA . ASP A 1 168 ? -4.250 -12.424 -3.320 1.00 93.19 168 ASP A CA 1
ATOM 1230 C C . ASP A 1 168 ? -3.617 -11.575 -2.207 1.00 93.19 168 ASP A C 1
ATOM 1232 O O . ASP A 1 168 ? -4.131 -11.512 -1.091 1.00 93.19 168 ASP A O 1
ATOM 1236 N N . ILE A 1 169 ? -2.509 -10.889 -2.508 1.00 92.62 169 ILE A N 1
ATOM 1237 C CA . ILE A 1 169 ? -1.815 -10.018 -1.549 1.00 92.62 169 ILE A CA 1
ATOM 1238 C C . ILE A 1 169 ? -2.709 -8.875 -1.056 1.00 92.62 169 ILE A C 1
ATOM 1240 O O . ILE A 1 169 ? -2.629 -8.490 0.107 1.00 92.62 169 ILE A O 1
ATOM 1244 N N . SER A 1 170 ? -3.606 -8.366 -1.903 1.00 93.44 170 SER A N 1
ATOM 1245 C CA . SER A 1 170 ? -4.544 -7.315 -1.518 1.00 93.44 170 SER A CA 1
ATOM 1246 C C . SER A 1 170 ? -5.544 -7.823 -0.484 1.00 93.44 170 SER A C 1
ATOM 1248 O O . SER A 1 170 ? -5.793 -7.131 0.498 1.00 93.44 170 SER A O 1
ATOM 1250 N N . TYR A 1 171 ? -6.065 -9.042 -0.647 1.00 94.56 171 TYR A N 1
ATOM 1251 C CA . TYR A 1 171 ? -6.976 -9.629 0.340 1.00 94.56 171 TYR A CA 1
ATOM 1252 C C . TYR A 1 171 ? -6.273 -9.923 1.669 1.00 94.56 171 TYR A C 1
ATOM 1254 O O . TYR A 1 171 ? -6.846 -9.667 2.721 1.00 94.56 171 TYR A O 1
ATOM 1262 N N . LYS A 1 172 ? -4.995 -10.326 1.648 1.00 95.25 172 LYS A N 1
ATOM 1263 C CA . LYS A 1 172 ? -4.193 -10.437 2.883 1.00 95.25 172 LYS A CA 1
ATOM 1264 C C . LYS A 1 172 ? -4.082 -9.100 3.622 1.00 95.25 172 LYS A C 1
ATOM 1266 O O . LYS A 1 172 ? -4.194 -9.061 4.842 1.00 95.25 172 LYS A O 1
ATOM 1271 N N . THR A 1 173 ? -3.897 -8.000 2.890 1.00 95.00 173 THR A N 1
ATOM 1272 C CA . THR A 1 173 ? -3.897 -6.647 3.472 1.00 95.00 173 THR A CA 1
ATOM 1273 C C . THR A 1 173 ? -5.254 -6.285 4.054 1.00 95.00 173 THR A C 1
ATOM 1275 O O . THR A 1 173 ? -5.312 -5.678 5.117 1.00 95.00 173 THR A O 1
ATOM 1278 N N . TYR A 1 174 ? -6.341 -6.678 3.395 1.00 95.44 174 TYR A N 1
ATOM 1279 C CA . TYR A 1 174 ? -7.693 -6.467 3.895 1.00 95.44 174 TYR A CA 1
ATOM 1280 C C . TYR A 1 174 ? -7.966 -7.210 5.211 1.00 95.44 174 TYR A C 1
ATOM 1282 O O . TYR A 1 174 ? -8.475 -6.614 6.161 1.00 95.44 174 TYR A O 1
ATOM 1290 N N . ASP A 1 175 ? -7.564 -8.476 5.301 1.00 95.81 175 ASP A N 1
ATOM 1291 C CA . ASP A 1 175 ? -7.703 -9.265 6.528 1.00 95.81 175 ASP A CA 1
ATOM 1292 C C . ASP A 1 175 ? -6.877 -8.660 7.673 1.00 95.81 175 ASP A C 1
ATOM 1294 O O . ASP A 1 175 ? -7.383 -8.493 8.783 1.00 95.81 175 ASP A O 1
ATOM 1298 N N . ALA A 1 176 ? -5.644 -8.227 7.385 1.00 96.00 176 ALA A N 1
ATOM 1299 C CA . ALA A 1 176 ? -4.795 -7.537 8.354 1.00 96.00 176 ALA A CA 1
ATOM 1300 C C . ALA A 1 176 ? -5.398 -6.202 8.831 1.00 96.00 176 ALA A C 1
ATOM 1302 O O . ALA A 1 176 ? -5.249 -5.841 9.996 1.00 96.00 176 ALA A O 1
ATOM 1303 N N . ILE A 1 177 ? -6.104 -5.465 7.962 1.00 95.75 177 ILE A N 1
ATOM 1304 C CA . ILE A 1 177 ? -6.831 -4.245 8.354 1.00 95.75 177 ILE A CA 1
ATOM 1305 C C . ILE A 1 177 ? -7.932 -4.579 9.360 1.00 95.75 177 ILE A C 1
ATOM 1307 O O . ILE A 1 177 ? -8.035 -3.904 10.383 1.00 95.75 177 ILE A O 1
ATOM 1311 N N . ARG A 1 178 ? -8.741 -5.611 9.089 1.00 94.75 178 ARG A N 1
ATOM 1312 C CA . ARG A 1 178 ? -9.816 -6.033 10.000 1.00 94.75 178 ARG A CA 1
ATOM 1313 C C . ARG A 1 178 ? -9.261 -6.423 11.365 1.00 94.75 178 ARG A C 1
ATOM 1315 O O . ARG A 1 178 ? -9.717 -5.892 12.369 1.00 94.75 178 ARG A O 1
ATOM 1322 N N . GLU A 1 179 ? -8.220 -7.254 11.390 1.00 95.50 179 GLU A N 1
ATOM 1323 C CA . GLU A 1 179 ? -7.580 -7.673 12.641 1.00 95.50 179 GLU A CA 1
ATOM 1324 C C . GLU A 1 179 ? -7.056 -6.472 13.446 1.00 95.50 179 GLU A C 1
ATOM 1326 O O . GLU A 1 179 ? -7.260 -6.390 14.657 1.00 95.50 179 GLU A O 1
ATOM 1331 N N . LYS A 1 180 ? -6.422 -5.502 12.780 1.00 95.38 180 LYS A N 1
ATOM 1332 C CA . LYS A 1 180 ? -5.908 -4.287 13.429 1.00 95.38 180 LYS A CA 1
ATOM 1333 C C . LYS A 1 180 ? -7.016 -3.397 13.985 1.00 95.38 180 LYS A C 1
ATOM 1335 O O . LYS A 1 180 ? -6.852 -2.838 15.068 1.00 95.38 180 LYS A O 1
ATOM 1340 N N . LEU A 1 181 ? -8.136 -3.269 13.276 1.00 93.69 181 LEU A N 1
ATOM 1341 C CA . LEU A 1 181 ? -9.297 -2.520 13.759 1.00 93.69 181 LEU A CA 1
ATOM 1342 C C . LEU A 1 181 ? -9.958 -3.208 14.960 1.00 93.69 181 LEU A C 1
ATOM 1344 O O . LEU A 1 181 ? -10.292 -2.531 15.931 1.00 93.69 181 LEU A O 1
ATOM 1348 N N . ASP A 1 182 ? -10.072 -4.537 14.939 1.00 92.81 182 ASP A N 1
ATOM 1349 C CA . ASP A 1 182 ? -10.596 -5.315 16.066 1.00 92.81 182 ASP A CA 1
ATOM 1350 C C . ASP A 1 182 ? -9.703 -5.158 17.307 1.00 92.81 182 ASP A C 1
ATOM 1352 O O . ASP A 1 182 ? -10.188 -4.898 18.411 1.00 92.81 182 ASP A O 1
ATOM 1356 N N . GLN A 1 183 ? -8.379 -5.248 17.131 1.00 93.25 183 GLN A N 1
ATOM 1357 C CA . GLN A 1 183 ? -7.407 -5.008 18.203 1.00 93.25 183 GLN A CA 1
ATOM 1358 C C . GLN A 1 183 ? -7.488 -3.576 18.745 1.00 93.25 183 GLN A C 1
ATOM 1360 O O . GLN A 1 183 ? -7.376 -3.370 19.957 1.00 93.25 183 GLN A O 1
ATOM 1365 N N . TRP A 1 184 ? -7.689 -2.593 17.864 1.00 92.12 184 TRP A N 1
ATOM 1366 C CA . TRP A 1 184 ? -7.854 -1.193 18.241 1.00 92.12 184 TRP A CA 1
ATOM 1367 C C . TRP A 1 184 ? -9.095 -0.998 19.118 1.00 92.12 184 TRP A C 1
ATOM 1369 O O . TRP A 1 184 ? -8.958 -0.451 20.212 1.00 92.12 184 TRP A O 1
ATOM 1379 N N . VAL A 1 185 ? -10.264 -1.516 18.720 1.00 90.69 185 VAL A N 1
ATOM 1380 C CA . VAL A 1 185 ? -11.504 -1.416 19.517 1.00 90.69 185 VAL A CA 1
ATOM 1381 C C . VAL A 1 185 ? -11.397 -2.164 20.848 1.00 90.69 185 VAL A C 1
ATOM 1383 O O . VAL A 1 185 ? -11.732 -1.597 21.889 1.00 90.69 185 VAL A O 1
ATOM 1386 N N . ALA A 1 186 ? -10.825 -3.371 20.860 1.00 90.38 186 ALA A N 1
ATOM 1387 C CA . ALA A 1 186 ? -10.560 -4.114 22.098 1.00 90.38 186 ALA A CA 1
ATOM 1388 C C . ALA A 1 186 ? -9.613 -3.363 23.061 1.00 90.38 186 ALA A C 1
ATOM 1390 O O . ALA A 1 186 ? -9.597 -3.618 24.269 1.00 90.38 186 ALA A O 1
ATOM 1391 N N . GLY A 1 187 ? -8.803 -2.436 22.541 1.00 87.19 187 GLY A N 1
ATOM 1392 C CA . GLY A 1 187 ? -7.977 -1.528 23.329 1.00 87.19 187 GLY A CA 1
ATOM 1393 C C . GLY A 1 187 ? -8.782 -0.515 24.149 1.00 87.19 187 GLY A C 1
ATOM 1394 O O . GLY A 1 187 ? -8.335 -0.161 25.238 1.00 87.19 187 GLY A O 1
ATOM 1395 N N . PHE A 1 188 ? -9.962 -0.092 23.682 1.00 83.19 188 PHE A N 1
ATOM 1396 C CA . PHE A 1 188 ? -10.851 0.817 24.421 1.00 83.19 188 PHE A CA 1
ATOM 1397 C C . PHE A 1 188 ? -11.624 0.086 25.517 1.00 83.19 188 PHE A C 1
ATOM 1399 O O . PHE A 1 188 ? -11.732 0.603 26.623 1.00 83.19 188 PHE A O 1
ATOM 1406 N N . GLU A 1 189 ? -12.070 -1.145 25.259 1.00 77.56 189 GLU A N 1
ATOM 1407 C CA . GLU A 1 189 ? -12.785 -1.965 26.252 1.00 77.56 189 GLU A CA 1
ATOM 1408 C C . GLU A 1 189 ? -11.925 -2.318 27.475 1.00 77.56 189 GLU A C 1
ATOM 1410 O O . GLU A 1 189 ? -12.446 -2.594 28.549 1.00 77.56 189 GLU A O 1
ATOM 1415 N N . LYS A 1 190 ? -10.594 -2.323 27.329 1.00 70.31 190 LYS A N 1
ATOM 1416 C CA . LYS A 1 190 ? -9.652 -2.534 28.443 1.00 70.31 190 LYS A CA 1
ATOM 1417 C C . LYS A 1 190 ? -9.331 -1.263 29.234 1.00 70.31 190 LYS A C 1
ATOM 1419 O O . LYS A 1 190 ? -8.625 -1.361 30.237 1.00 70.31 190 LYS A O 1
ATOM 1424 N N . GLN A 1 191 ? -9.738 -0.093 28.744 1.00 59.69 191 GLN A N 1
ATOM 1425 C CA . GLN A 1 191 ? -9.459 1.202 29.370 1.00 59.69 191 GLN A CA 1
ATOM 1426 C C . GLN A 1 191 ? -10.658 1.770 30.147 1.00 59.69 191 GLN A C 1
ATOM 1428 O O . GLN A 1 191 ? -10.453 2.698 30.932 1.00 59.69 191 GLN A O 1
ATOM 1433 N N . GLU A 1 192 ? -11.860 1.209 29.966 1.00 50.31 192 GLU A N 1
ATOM 1434 C CA . GLU A 1 192 ? -13.013 1.367 30.875 1.00 50.31 192 GLU A CA 1
ATOM 1435 C C . GLU A 1 192 ? -12.953 0.394 32.063 1.00 50.31 192 GLU A C 1
ATOM 1437 O O . GLU A 1 192 ? -13.375 0.809 33.170 1.00 50.31 192 GLU A O 1
#

Organism: NCBI:txid392333

Foldseek 3Di:
DDDDDDDDPVVVVVVVVVVVVVVVVVVVVVVVVVVVVCVVVPPCDPPPPPPPDPPPPPPPPVPCDPVNDDPVVVVVVVVVVVVCVVVVPFDWDQQPNDTHTPVNDDPVRVCQQDPCPHCVHLQNLLVVLLVVLCVVVVVDLVCLVVSLVVVVVVLCVVCVVVPNHDDPRVVSSNVSNVVVSVVSSVVVVVVD